Protein AF-A0A7C4E2M5-F1 (afdb_monomer_lite)

Structure (mmCIF, N/CA/C/O backbone):
data_AF-A0A7C4E2M5-F1
#
_entry.id   AF-A0A7C4E2M5-F1
#
loop_
_atom_site.group_PDB
_atom_site.id
_atom_site.type_symbol
_atom_site.label_atom_id
_atom_site.label_alt_id
_atom_site.label_comp_id
_atom_site.label_asym_id
_atom_site.label_entity_id
_atom_site.label_seq_id
_atom_site.pdbx_PDB_ins_code
_atom_site.Cartn_x
_atom_site.Cartn_y
_atom_site.Cartn_z
_atom_site.occupancy
_atom_site.B_iso_or_equiv
_atom_site.auth_seq_id
_atom_site.auth_comp_id
_atom_site.auth_asym_id
_atom_site.auth_atom_id
_atom_site.pdbx_PDB_model_num
ATOM 1 N N . MET A 1 1 ? -18.747 70.334 37.058 1.00 43.12 1 MET A N 1
ATOM 2 C CA . MET A 1 1 ? -19.524 69.579 36.051 1.00 43.12 1 MET A CA 1
ATOM 3 C C . MET A 1 1 ? -18.820 68.240 35.821 1.00 43.12 1 MET A C 1
ATOM 5 O O . MET A 1 1 ? -17.824 68.203 35.117 1.00 43.12 1 MET A O 1
ATOM 9 N N . LYS A 1 2 ? 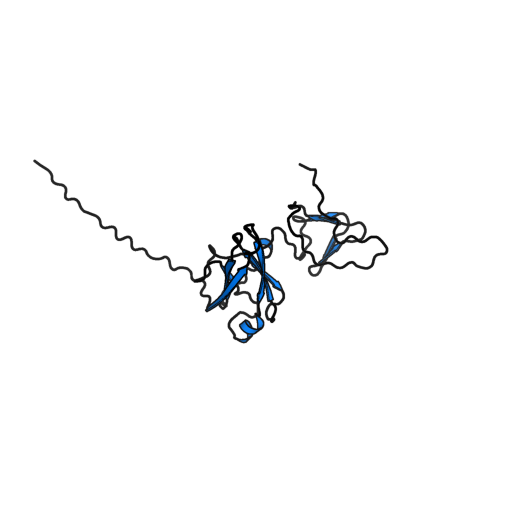-19.214 67.177 36.541 1.00 40.09 2 LYS A N 1
ATOM 10 C CA . LYS A 1 2 ? -18.598 65.837 36.447 1.00 40.09 2 LYS A CA 1
ATOM 11 C C . LYS A 1 2 ? -19.427 64.992 35.478 1.00 40.09 2 LYS A C 1
ATOM 13 O O . LYS A 1 2 ? -20.553 64.633 35.805 1.00 40.09 2 LYS A O 1
ATOM 18 N N . LEU A 1 3 ? -18.879 64.717 34.298 1.00 35.50 3 LEU A N 1
ATOM 19 C CA . LEU A 1 3 ? -19.489 63.860 33.283 1.00 35.50 3 LEU A CA 1
ATOM 20 C C . LEU A 1 3 ? -19.311 62.392 33.711 1.00 35.50 3 LEU A C 1
ATOM 22 O O . LEU A 1 3 ? -18.185 61.938 33.899 1.00 35.50 3 LEU A O 1
ATOM 26 N N . ARG A 1 4 ? -20.412 61.665 33.924 1.00 49.41 4 ARG A N 1
ATOM 27 C CA . ARG A 1 4 ? -20.406 60.213 34.160 1.00 49.41 4 ARG A CA 1
ATOM 28 C C . ARG A 1 4 ? -20.748 59.521 32.843 1.00 49.41 4 ARG A C 1
ATOM 30 O O . ARG A 1 4 ? -21.858 59.685 32.352 1.00 49.41 4 ARG A O 1
ATOM 37 N N . ILE A 1 5 ? -19.804 58.769 32.283 1.00 49.62 5 ILE A N 1
ATOM 38 C CA . ILE A 1 5 ? -20.039 57.891 31.130 1.00 49.62 5 ILE A CA 1
ATOM 39 C C . ILE A 1 5 ? -20.466 56.529 31.697 1.00 49.62 5 ILE A C 1
ATOM 41 O O . ILE A 1 5 ? -19.714 55.972 32.501 1.00 49.62 5 ILE A O 1
ATOM 45 N N . PRO A 1 6 ? -21.652 55.990 31.366 1.00 51.81 6 PRO A N 1
ATOM 46 C CA . PRO A 1 6 ? -22.036 54.669 31.836 1.00 51.81 6 PRO A CA 1
ATOM 47 C C . PRO A 1 6 ? -21.270 53.603 31.045 1.00 51.81 6 PRO A C 1
ATOM 49 O O . PRO A 1 6 ? -21.197 53.638 29.818 1.00 51.81 6 PRO A O 1
ATOM 52 N N . LEU A 1 7 ? -20.683 52.659 31.775 1.00 46.88 7 LEU A N 1
ATOM 53 C CA . LEU A 1 7 ? -19.974 51.503 31.243 1.00 46.88 7 LEU A CA 1
ATOM 54 C C . LEU A 1 7 ? -21.003 50.508 30.676 1.00 46.88 7 LEU A C 1
ATOM 56 O O . LEU A 1 7 ? -21.624 49.760 31.428 1.00 46.88 7 LEU A O 1
ATOM 60 N N . PHE A 1 8 ? -21.211 50.514 29.360 1.00 50.50 8 PHE A N 1
ATOM 61 C CA . PHE A 1 8 ? -21.970 49.464 28.675 1.00 50.50 8 PHE A CA 1
ATOM 62 C C . PHE A 1 8 ? -21.066 48.234 28.523 1.00 50.50 8 PHE A C 1
ATOM 64 O O . PHE A 1 8 ? -20.190 48.197 27.661 1.00 50.50 8 PHE A O 1
ATOM 71 N N . ILE A 1 9 ? -21.252 47.228 29.382 1.00 53.12 9 ILE A N 1
ATOM 72 C CA . ILE A 1 9 ? -20.656 45.903 29.183 1.00 53.12 9 ILE A CA 1
ATOM 73 C C . ILE A 1 9 ? -21.396 45.251 28.010 1.00 53.12 9 ILE A C 1
ATOM 75 O O . ILE A 1 9 ? -22.528 44.790 28.144 1.00 53.12 9 ILE A O 1
ATOM 79 N N . LEU A 1 10 ? -20.756 45.255 26.842 1.00 44.72 10 LEU A N 1
ATOM 80 C CA . LEU A 1 10 ? -21.195 44.512 25.669 1.00 44.72 10 LEU A CA 1
ATOM 81 C C . LEU A 1 10 ? -20.907 43.023 25.917 1.00 44.72 10 LEU A C 1
ATOM 83 O O . LEU A 1 10 ? -19.772 42.570 25.782 1.00 44.72 10 LEU A O 1
ATOM 87 N N . PHE A 1 11 ? -21.924 42.263 26.322 1.00 49.22 11 PHE A N 1
ATOM 88 C CA . PHE A 1 11 ? -21.838 40.806 26.410 1.00 49.22 11 PHE A CA 1
ATOM 89 C C . PHE A 1 11 ? -21.852 40.240 24.982 1.00 49.22 11 PHE A C 1
ATOM 91 O O . PHE A 1 11 ? -22.907 40.042 24.381 1.00 49.22 11 PHE A O 1
ATOM 98 N N . LEU A 1 12 ? -20.669 40.032 24.404 1.00 44.84 12 LEU A N 1
ATOM 99 C CA . LEU A 1 12 ? -20.514 39.297 23.154 1.00 44.84 12 LEU A CA 1
ATOM 100 C C . LEU A 1 12 ? -20.814 37.818 23.444 1.00 44.84 12 LEU A C 1
ATOM 102 O O . LEU A 1 12 ? -19.943 37.078 23.898 1.00 44.84 12 LEU A O 1
ATOM 106 N N . ILE A 1 13 ? -22.057 37.387 23.216 1.00 56.38 13 ILE A N 1
ATOM 107 C CA . ILE A 1 13 ? -22.384 35.961 23.104 1.00 56.38 13 ILE A CA 1
ATOM 108 C C . ILE A 1 13 ? -21.646 35.453 21.865 1.00 56.38 13 ILE A C 1
ATOM 110 O O . ILE A 1 13 ? -22.084 35.650 20.732 1.00 56.38 13 ILE A O 1
ATOM 114 N N . ILE A 1 14 ? -20.488 34.830 22.078 1.00 51.50 14 ILE A N 1
ATOM 115 C CA . ILE A 1 14 ? -19.850 33.996 21.065 1.00 51.50 14 ILE A CA 1
ATOM 116 C C . ILE A 1 14 ? -20.741 32.761 20.948 1.00 51.50 14 ILE A C 1
ATOM 118 O O . ILE A 1 14 ? -20.618 31.805 21.712 1.00 51.50 14 ILE A O 1
ATOM 122 N N . LEU A 1 15 ? -21.695 32.813 20.020 1.00 45.06 15 LEU A N 1
ATOM 123 C CA . LEU A 1 15 ? -22.390 31.627 19.554 1.00 45.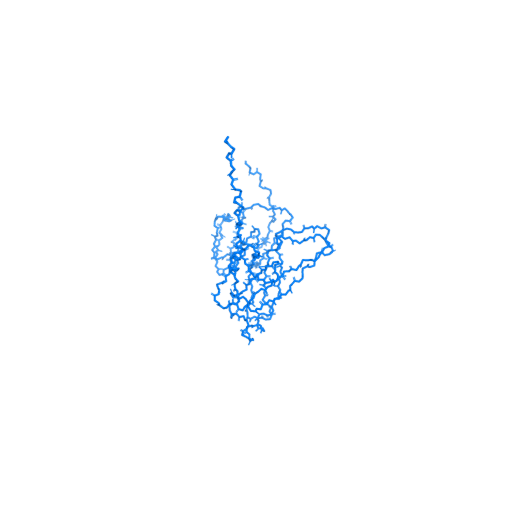06 15 LEU A CA 1
ATOM 124 C C . LEU A 1 15 ? -21.312 30.778 18.872 1.00 45.06 15 LEU A C 1
ATOM 126 O O . LEU A 1 15 ? -20.909 31.071 17.745 1.00 45.06 15 LEU A O 1
ATOM 130 N N . ILE A 1 16 ? -20.785 29.769 19.567 1.00 58.56 16 ILE A N 1
ATOM 131 C CA . ILE A 1 16 ? -20.006 28.720 18.915 1.00 58.56 16 ILE A CA 1
ATOM 132 C C . ILE A 1 16 ? -21.017 27.977 18.043 1.00 58.56 16 ILE A C 1
ATOM 134 O O . ILE A 1 16 ? -21.630 27.000 18.466 1.00 58.56 16 ILE A O 1
ATOM 138 N N . VAL A 1 17 ? -21.249 28.481 16.831 1.00 50.25 17 VAL A N 1
ATOM 139 C CA . VAL A 1 17 ? -21.806 27.666 15.763 1.00 50.25 17 VAL A CA 1
ATOM 140 C C . VAL A 1 17 ? -20.730 26.621 15.540 1.00 50.25 17 VAL A C 1
ATOM 142 O O . VAL A 1 17 ? -19.701 26.913 14.930 1.00 50.25 17 VAL A O 1
ATOM 145 N N . SER A 1 18 ? -20.903 25.430 16.118 1.00 56.19 18 SER A N 1
ATOM 146 C CA . SER A 1 18 ? -20.101 24.295 15.694 1.00 56.19 18 SER A CA 1
ATOM 147 C C . SER A 1 18 ? -20.334 24.211 14.195 1.00 56.19 18 SER A C 1
ATOM 149 O O . SER A 1 18 ? -21.463 23.940 13.772 1.00 56.19 18 SER A O 1
ATOM 151 N N . LEU A 1 19 ? -19.309 24.526 13.395 1.00 49.78 19 LEU A N 1
ATOM 152 C CA . LEU A 1 19 ? -19.347 24.227 11.971 1.00 49.78 19 LEU A CA 1
ATOM 153 C C . LEU A 1 19 ? -19.853 22.789 11.876 1.00 49.78 19 LEU A C 1
ATOM 155 O O . LEU A 1 19 ? -19.373 21.967 12.669 1.00 49.78 19 LEU A O 1
ATOM 159 N N . PRO A 1 20 ? -20.844 22.484 11.018 1.00 51.66 20 PRO A N 1
ATOM 160 C CA . PRO A 1 20 ? -21.246 21.103 10.843 1.00 51.66 20 PRO A CA 1
ATOM 161 C C . PRO A 1 20 ? -19.954 20.342 10.576 1.00 51.66 20 PRO A C 1
ATOM 163 O O . PRO A 1 20 ? -19.254 20.630 9.603 1.00 51.66 20 PRO A O 1
ATOM 166 N N . ARG A 1 21 ? -19.567 19.456 11.506 1.00 53.22 21 ARG A N 1
ATOM 167 C CA . ARG A 1 21 ? -18.503 18.505 11.216 1.00 53.22 21 ARG A CA 1
ATOM 168 C C . ARG A 1 21 ? -19.023 17.823 9.963 1.00 53.22 21 ARG A C 1
ATOM 170 O O . ARG A 1 21 ? -20.117 17.260 10.006 1.00 53.22 21 ARG A O 1
ATOM 177 N N . PHE A 1 22 ? -18.329 17.997 8.839 1.00 52.72 22 PHE A N 1
ATOM 178 C CA . PHE A 1 22 ? -18.629 17.250 7.628 1.00 52.72 22 PHE A CA 1
ATOM 179 C C . PHE A 1 22 ? -18.351 15.801 7.986 1.00 52.72 22 PHE A C 1
ATOM 181 O O . PHE A 1 22 ? -17.224 15.326 7.877 1.00 52.72 22 PHE A O 1
ATOM 188 N N . SER A 1 23 ? -19.371 15.156 8.539 1.00 60.22 23 SER A N 1
ATOM 189 C CA . SER A 1 23 ? -19.330 13.744 8.779 1.00 60.22 23 SER A CA 1
ATOM 190 C C . SER A 1 23 ? -19.431 13.115 7.419 1.00 60.22 23 SER A C 1
ATOM 192 O O . SER A 1 23 ? -20.401 13.339 6.691 1.00 60.22 23 SER A O 1
ATOM 194 N N . PHE A 1 24 ? -18.406 12.357 7.056 1.00 69.31 24 PHE A N 1
ATOM 195 C CA . PHE A 1 24 ? -18.444 11.609 5.815 1.00 69.31 24 PHE A CA 1
ATOM 196 C C . PHE A 1 24 ? -19.450 10.455 5.904 1.00 69.31 24 PHE A C 1
ATOM 198 O O . PHE A 1 24 ? -19.570 9.721 4.940 1.00 69.31 24 PHE A O 1
ATOM 205 N N . GLY A 1 25 ? -20.213 10.298 6.995 1.00 84.06 25 GLY A N 1
ATOM 206 C CA . GLY A 1 25 ? -21.419 9.468 7.014 1.00 84.06 25 GLY A CA 1
ATOM 207 C C . GLY A 1 25 ? -21.143 7.976 6.838 1.00 84.06 25 GLY A C 1
ATOM 208 O O . GLY A 1 25 ? -21.925 7.283 6.192 1.00 84.06 25 GLY A O 1
ATOM 209 N N . PHE A 1 26 ? -20.022 7.483 7.366 1.00 92.94 26 PHE A N 1
ATOM 210 C CA . PHE A 1 26 ? -19.741 6.049 7.411 1.00 92.94 26 PHE A CA 1
ATOM 211 C C . PHE A 1 26 ? -20.671 5.351 8.402 1.00 92.94 26 PHE A C 1
ATOM 213 O O . PHE A 1 26 ? -20.851 5.816 9.525 1.00 92.94 26 PHE A O 1
ATOM 220 N N . TYR A 1 27 ? -21.246 4.217 8.002 1.00 93.94 27 TYR A N 1
ATOM 221 C CA . TYR A 1 27 ? -22.156 3.450 8.861 1.00 93.94 27 TYR A CA 1
ATOM 222 C C . TYR A 1 27 ? -21.435 2.416 9.725 1.00 93.94 27 TYR A C 1
ATOM 224 O O . TYR A 1 27 ? -21.991 1.956 10.723 1.00 93.94 27 TYR A O 1
ATOM 232 N N . TYR A 1 28 ? -20.217 2.033 9.340 1.00 96.12 28 TYR A N 1
ATOM 233 C CA . TYR A 1 28 ? -19.476 0.956 9.982 1.00 96.12 28 TYR A CA 1
ATOM 234 C C . TYR A 1 28 ? -18.009 1.330 10.176 1.00 96.12 28 TYR A C 1
ATOM 236 O O . TYR A 1 28 ? -17.415 2.041 9.360 1.00 96.12 28 TYR A O 1
ATOM 244 N N . SER A 1 29 ? -17.415 0.797 11.244 1.00 96.19 29 SER A N 1
ATOM 245 C CA . SER A 1 29 ? -15.980 0.877 11.481 1.00 96.19 29 SER A CA 1
ATOM 246 C C . SER A 1 29 ? -15.426 -0.395 12.124 1.00 96.19 29 SER A C 1
ATOM 248 O O . SER A 1 29 ? -16.128 -1.108 12.844 1.00 96.19 29 SER A O 1
ATOM 250 N N . TYR A 1 30 ? -14.150 -0.675 11.860 1.00 95.75 30 TYR A N 1
ATOM 251 C CA . TYR A 1 30 ? -13.354 -1.698 12.537 1.00 95.75 30 TYR A CA 1
ATOM 252 C C . TYR A 1 30 ? -12.150 -1.072 13.229 1.00 95.75 30 TYR A C 1
ATOM 254 O O . TYR A 1 30 ? -11.417 -0.301 12.614 1.00 95.75 30 TYR A O 1
ATOM 262 N N . SER A 1 31 ? -11.921 -1.441 14.491 1.00 97.44 31 SER A N 1
ATOM 263 C CA . SER A 1 31 ? -10.702 -1.096 15.225 1.00 97.44 31 SER A CA 1
ATOM 264 C C . SER A 1 31 ? -9.587 -2.086 14.903 1.00 97.44 31 SER A C 1
ATOM 266 O O . SER A 1 31 ? -9.785 -3.299 14.997 1.00 97.44 31 SER A O 1
ATOM 268 N N . ILE A 1 32 ? -8.405 -1.574 14.593 1.00 98.12 32 ILE A N 1
ATOM 269 C CA . ILE A 1 32 ? -7.228 -2.360 14.234 1.00 98.12 32 ILE A CA 1
ATOM 270 C C . ILE A 1 32 ? -6.104 -1.960 15.184 1.00 98.12 32 ILE A C 1
ATOM 272 O O . ILE A 1 32 ? -5.694 -0.800 15.217 1.00 98.12 32 ILE A O 1
ATOM 276 N N . SER A 1 33 ? -5.623 -2.923 15.971 1.00 97.94 33 SER A N 1
ATOM 277 C CA . SER A 1 33 ? -4.518 -2.718 16.907 1.00 97.94 33 SER A CA 1
ATOM 278 C C . SER A 1 33 ? -3.193 -3.091 16.249 1.00 97.94 33 SER A C 1
ATOM 280 O O . SER A 1 33 ? -3.027 -4.199 15.741 1.00 97.94 33 SER A O 1
ATOM 282 N N . ILE A 1 34 ? -2.252 -2.156 16.269 1.00 98.06 34 ILE A N 1
ATOM 283 C CA . ILE A 1 34 ? -0.894 -2.309 15.762 1.00 98.06 34 ILE A CA 1
ATOM 284 C C . ILE A 1 34 ? 0.029 -2.447 16.962 1.00 98.06 34 ILE A C 1
ATOM 286 O O . ILE A 1 34 ? 0.119 -1.543 17.796 1.00 98.06 34 ILE A O 1
ATOM 290 N N . ASN A 1 35 ? 0.711 -3.584 17.051 1.00 97.81 35 ASN A N 1
ATOM 291 C CA . ASN A 1 35 ? 1.579 -3.905 18.170 1.00 97.81 35 ASN A CA 1
ATOM 292 C C . ASN A 1 35 ? 3.043 -3.567 17.846 1.00 97.81 35 ASN A C 1
ATOM 294 O O . ASN A 1 35 ? 3.645 -4.188 16.974 1.00 97.81 35 ASN A O 1
ATOM 298 N N . ASN A 1 36 ? 3.609 -2.615 18.589 1.00 97.69 36 ASN A N 1
ATOM 299 C CA . ASN A 1 36 ? 5.021 -2.233 18.562 1.00 97.69 36 ASN A CA 1
ATOM 300 C C . ASN A 1 36 ? 5.674 -2.424 19.949 1.00 97.69 36 ASN A C 1
ATOM 302 O O . ASN A 1 36 ? 6.676 -1.787 20.266 1.00 97.69 36 ASN A O 1
ATOM 306 N N . THR A 1 37 ? 5.115 -3.282 20.814 1.00 97.94 37 THR A N 1
ATOM 307 C CA . THR A 1 37 ? 5.543 -3.413 22.220 1.00 97.94 37 THR A CA 1
ATOM 308 C C . THR A 1 37 ? 6.921 -4.047 22.382 1.00 97.94 37 THR A C 1
ATOM 310 O O . THR A 1 37 ? 7.542 -3.884 23.426 1.00 97.94 37 THR A O 1
ATOM 313 N N . GLN A 1 38 ? 7.401 -4.780 21.374 1.00 97.38 38 GLN A N 1
ATOM 314 C CA . GLN A 1 38 ? 8.717 -5.436 21.378 1.00 97.38 38 GLN A CA 1
ATOM 315 C C . GLN A 1 38 ? 9.811 -4.622 20.668 1.00 97.38 38 GLN A C 1
ATOM 317 O O . GLN A 1 38 ? 10.958 -5.056 20.613 1.00 97.38 38 GLN A O 1
ATOM 322 N N . ASN A 1 39 ? 9.475 -3.455 20.121 1.00 95.44 39 ASN A N 1
ATOM 323 C CA . ASN A 1 39 ? 10.410 -2.595 19.410 1.00 95.44 39 ASN A CA 1
ATOM 324 C C . ASN A 1 39 ? 10.660 -1.329 20.230 1.00 95.44 39 ASN A C 1
ATOM 326 O O . ASN A 1 39 ? 9.734 -0.581 20.541 1.00 95.44 39 ASN A O 1
ATOM 330 N N . SER A 1 40 ? 11.923 -1.070 20.553 1.00 96.94 40 SER A N 1
ATOM 331 C CA . SER A 1 40 ? 12.339 0.111 21.312 1.00 96.94 40 SER A CA 1
ATOM 332 C C . SER A 1 40 ? 12.353 1.404 20.489 1.00 96.94 40 SER A C 1
ATOM 334 O O . SER A 1 40 ? 12.634 2.466 21.042 1.00 96.94 40 SER A O 1
ATOM 336 N N . ASN A 1 41 ? 12.041 1.343 19.191 1.00 96.31 41 ASN A N 1
ATOM 337 C CA . ASN A 1 41 ? 11.999 2.499 18.301 1.00 96.31 41 ASN A CA 1
ATOM 338 C C . ASN A 1 41 ? 10.561 2.921 17.992 1.00 96.31 41 ASN A C 1
ATOM 340 O O . ASN A 1 41 ? 9.687 2.091 17.725 1.00 96.31 41 ASN A O 1
ATOM 344 N N . SER A 1 42 ? 10.338 4.235 17.972 1.00 97.00 42 SER A N 1
ATOM 345 C CA . SER A 1 42 ? 9.121 4.812 17.408 1.00 97.00 42 SER A CA 1
ATOM 346 C C . SER A 1 42 ? 9.205 4.763 15.888 1.00 97.00 42 SER A C 1
ATOM 348 O O . SER A 1 42 ? 10.240 5.097 15.310 1.00 97.00 42 SER A O 1
ATOM 350 N N . LEU A 1 43 ? 8.114 4.360 15.249 1.00 95.94 43 LEU A N 1
ATOM 351 C CA . LEU A 1 43 ? 8.002 4.297 13.798 1.00 95.94 43 LEU A CA 1
ATOM 352 C C . LEU A 1 43 ? 7.161 5.479 13.321 1.00 95.94 43 LEU A C 1
ATOM 354 O O . LEU A 1 43 ? 6.074 5.721 13.844 1.00 95.94 43 LEU A O 1
ATOM 358 N N . SER A 1 44 ? 7.662 6.200 12.324 1.00 95.75 44 SER A N 1
ATOM 359 C CA . SER A 1 44 ? 6.985 7.353 11.728 1.00 95.75 44 SER A CA 1
ATOM 360 C C . SER A 1 44 ? 6.719 7.082 10.258 1.00 95.75 44 SER A C 1
ATOM 362 O O . SER A 1 44 ? 7.600 6.563 9.574 1.00 95.75 44 SER A O 1
ATOM 364 N N . ASN A 1 45 ? 5.538 7.469 9.774 1.00 95.62 45 ASN A N 1
ATOM 365 C CA . ASN A 1 45 ? 5.092 7.227 8.397 1.00 95.62 45 ASN A CA 1
ATOM 366 C C . ASN A 1 45 ? 5.322 5.770 7.955 1.00 95.62 45 ASN A C 1
ATOM 368 O O . ASN A 1 45 ? 5.961 5.502 6.936 1.00 95.62 45 ASN A O 1
ATOM 372 N N . TYR A 1 46 ? 4.877 4.831 8.788 1.00 96.06 46 TYR A N 1
ATOM 373 C CA . TYR A 1 46 ? 5.201 3.420 8.641 1.00 96.06 46 TYR A CA 1
ATOM 374 C C . TYR A 1 46 ? 4.084 2.674 7.894 1.00 96.06 46 TYR A C 1
ATOM 376 O O . TYR A 1 46 ? 2.944 2.669 8.376 1.00 96.06 46 TYR A O 1
ATOM 384 N N . PRO A 1 47 ? 4.374 2.022 6.750 1.00 97.44 47 PRO A N 1
ATOM 385 C CA . PRO A 1 47 ? 3.403 1.192 6.045 1.00 97.44 47 PRO A CA 1
ATOM 386 C C . PRO A 1 47 ? 3.068 -0.068 6.848 1.00 97.44 47 PRO A C 1
ATOM 388 O O . PRO A 1 47 ? 3.925 -0.910 7.108 1.00 97.44 47 PRO A O 1
ATOM 391 N N . VAL A 1 48 ? 1.801 -0.225 7.213 1.00 97.81 48 VAL A N 1
ATOM 392 C CA . VAL A 1 48 ? 1.282 -1.403 7.911 1.00 97.81 48 VAL A CA 1
ATOM 393 C C . VAL A 1 48 ? 0.411 -2.210 6.959 1.00 97.81 48 VAL A C 1
ATOM 395 O O . VAL A 1 48 ? -0.549 -1.684 6.395 1.00 97.81 48 VAL A O 1
ATOM 398 N N . ARG A 1 49 ? 0.725 -3.500 6.810 1.00 97.94 49 ARG A N 1
ATOM 399 C CA . ARG A 1 49 ? -0.081 -4.452 6.039 1.00 97.94 49 ARG A CA 1
ATOM 400 C C . ARG A 1 49 ? -1.237 -4.987 6.880 1.00 97.94 49 ARG A C 1
ATOM 402 O O . ARG A 1 49 ? -1.030 -5.530 7.963 1.00 97.94 49 ARG A O 1
ATOM 409 N N . ILE A 1 50 ? -2.442 -4.897 6.338 1.00 98.06 50 ILE A N 1
ATOM 410 C CA . ILE A 1 50 ? -3.700 -5.326 6.948 1.00 98.06 50 ILE A CA 1
ATOM 411 C C . ILE A 1 50 ? -4.386 -6.294 5.983 1.00 98.06 50 ILE A C 1
ATOM 413 O O . ILE A 1 50 ? -4.347 -6.104 4.766 1.00 98.06 50 ILE A O 1
ATOM 417 N N . VAL A 1 51 ? -5.010 -7.342 6.522 1.00 98.25 51 VAL A N 1
ATOM 418 C CA . VAL A 1 51 ? -5.821 -8.288 5.747 1.00 98.25 51 VAL A CA 1
ATOM 419 C C . VAL A 1 51 ? -7.250 -8.251 6.268 1.00 98.25 51 VAL A C 1
ATOM 421 O O . VAL A 1 51 ? -7.471 -8.417 7.466 1.00 98.25 51 VAL A O 1
ATOM 424 N N . VAL A 1 52 ? -8.205 -8.015 5.371 1.00 98.12 52 VAL A N 1
ATOM 425 C CA . VAL A 1 52 ? -9.627 -7.859 5.702 1.00 98.12 52 VAL A CA 1
ATOM 426 C C . VAL A 1 52 ? -10.465 -8.825 4.871 1.00 98.12 52 VAL A C 1
ATOM 428 O O . VAL A 1 52 ? -10.268 -8.942 3.662 1.00 98.12 52 VAL A O 1
ATOM 431 N N . ASP A 1 53 ? -11.437 -9.478 5.504 1.00 98.31 53 ASP A N 1
ATOM 432 C CA . ASP A 1 53 ? -12.495 -10.210 4.807 1.00 98.31 53 ASP A CA 1
ATOM 433 C C . ASP A 1 53 ? -13.558 -9.224 4.299 1.00 98.31 53 ASP A C 1
ATOM 435 O O . ASP A 1 53 ? -14.547 -8.927 4.976 1.00 98.31 53 ASP A O 1
ATOM 439 N N . THR A 1 54 ? -13.330 -8.666 3.109 1.00 98.50 54 THR A N 1
ATOM 440 C CA . THR A 1 54 ? -14.301 -7.758 2.479 1.00 98.50 54 THR A CA 1
ATOM 441 C C . THR A 1 54 ? -15.451 -8.514 1.827 1.00 98.50 54 THR A C 1
ATOM 443 O O . THR A 1 54 ? -16.534 -7.949 1.700 1.00 98.50 54 THR A O 1
ATOM 446 N N . TYR A 1 55 ? -15.274 -9.792 1.476 1.00 98.56 55 TYR A N 1
ATOM 447 C CA . TYR A 1 55 ? -16.352 -10.631 0.948 1.00 98.56 55 TYR A CA 1
ATOM 448 C C . TYR A 1 55 ? -17.532 -10.712 1.922 1.00 98.56 55 TYR A C 1
ATOM 450 O O . TYR A 1 55 ? -18.685 -10.490 1.538 1.00 98.56 55 TYR A O 1
ATOM 458 N N . THR A 1 56 ? -17.263 -10.956 3.205 1.00 98.38 56 THR A N 1
ATOM 459 C CA . THR A 1 56 ? -18.311 -10.988 4.234 1.00 98.38 56 THR A CA 1
ATOM 460 C C . THR A 1 56 ? -18.997 -9.626 4.388 1.00 98.38 56 THR A C 1
ATOM 462 O O . THR A 1 56 ? -20.216 -9.557 4.528 1.00 98.38 56 THR A O 1
ATOM 465 N N . LEU A 1 57 ? -18.251 -8.521 4.313 1.00 98.06 57 LEU A N 1
ATOM 466 C CA . LEU A 1 57 ? -18.819 -7.171 4.411 1.00 98.06 57 LEU A CA 1
ATOM 467 C C . LEU A 1 57 ? -19.707 -6.818 3.209 1.00 98.06 57 LEU A C 1
ATOM 469 O O . LEU A 1 57 ? -20.795 -6.264 3.381 1.00 98.06 57 LEU A O 1
ATOM 473 N N . ILE A 1 58 ? -19.261 -7.162 2.003 1.00 98.38 58 ILE A N 1
ATOM 474 C CA . ILE A 1 58 ? -19.973 -6.907 0.747 1.00 98.38 58 ILE A CA 1
ATOM 475 C C . ILE A 1 58 ? -21.227 -7.780 0.655 1.00 98.38 58 ILE A C 1
ATOM 477 O O . ILE A 1 58 ? -22.303 -7.270 0.353 1.00 98.38 58 ILE A O 1
ATOM 481 N N . SER A 1 59 ? -21.130 -9.073 0.980 1.00 98.38 59 SER A N 1
ATOM 482 C CA . SER A 1 59 ? -22.282 -9.992 0.971 1.00 98.38 59 SER A CA 1
ATOM 483 C C . SER A 1 59 ? -23.372 -9.604 1.977 1.00 98.38 59 SER A C 1
ATOM 485 O O . SER A 1 59 ? -24.547 -9.881 1.747 1.00 98.38 59 SER A O 1
ATOM 487 N N . GLN A 1 60 ? -23.009 -8.903 3.054 1.00 98.12 60 GLN A N 1
ATOM 488 C CA . GLN A 1 60 ? -23.947 -8.323 4.021 1.00 98.12 60 GLN A CA 1
ATOM 489 C C . GLN A 1 60 ? -24.512 -6.957 3.595 1.00 98.12 60 GLN A C 1
ATOM 491 O O . GLN A 1 60 ? -25.281 -6.361 4.349 1.00 98.12 60 GLN A O 1
ATOM 496 N N . GLY A 1 61 ? -24.118 -6.426 2.434 1.00 97.50 61 GLY A N 1
ATOM 497 C CA . GLY A 1 61 ? -24.529 -5.102 1.961 1.00 97.50 61 GLY A CA 1
ATOM 498 C C . GLY A 1 61 ? -23.926 -3.938 2.754 1.00 97.50 61 GLY A C 1
ATOM 499 O O . GLY A 1 61 ? -24.451 -2.829 2.696 1.00 97.50 61 GLY A O 1
ATOM 500 N N . LYS A 1 62 ? -22.847 -4.172 3.514 1.00 97.62 62 LYS A N 1
ATOM 501 C CA . LYS A 1 62 ? -22.215 -3.159 4.376 1.00 97.62 62 LYS A CA 1
ATOM 502 C C . LYS A 1 62 ? -21.104 -2.369 3.695 1.00 97.62 62 LYS A C 1
ATOM 504 O O . LYS A 1 62 ? -20.698 -1.344 4.222 1.00 97.62 62 LYS A O 1
ATOM 509 N N . MET A 1 63 ? -20.582 -2.867 2.581 1.00 98.00 63 MET A N 1
ATOM 510 C CA . MET A 1 63 ? -19.455 -2.295 1.846 1.00 98.00 63 MET A CA 1
ATOM 511 C C . MET A 1 63 ? -19.751 -2.351 0.350 1.00 98.00 63 MET A C 1
ATOM 513 O O . MET A 1 63 ? -20.465 -3.246 -0.113 1.00 98.00 63 MET A O 1
ATOM 517 N N . ARG A 1 64 ? -19.196 -1.414 -0.419 1.00 97.44 64 ARG A N 1
ATOM 518 C CA . ARG A 1 64 ? -19.304 -1.459 -1.881 1.00 97.44 64 ARG A CA 1
ATOM 519 C C . ARG A 1 64 ? -18.543 -2.636 -2.474 1.00 97.44 64 ARG A C 1
ATOM 521 O O . ARG A 1 64 ? -17.470 -3.000 -2.007 1.00 97.44 64 ARG A O 1
ATOM 528 N N . SER A 1 65 ? -19.056 -3.167 -3.582 1.00 96.81 65 SER A N 1
ATOM 529 C CA . SER A 1 65 ? -18.464 -4.304 -4.298 1.00 96.81 65 SER A CA 1
ATOM 530 C C . SER A 1 65 ? -17.044 -4.058 -4.819 1.00 96.81 65 SER A C 1
ATOM 532 O O . SER A 1 65 ? -16.341 -5.014 -5.126 1.00 96.81 65 SER A O 1
ATOM 534 N N . ASP A 1 66 ? -16.636 -2.794 -4.949 1.00 97.06 66 ASP A N 1
ATOM 535 C CA . ASP A 1 66 ? -15.305 -2.369 -5.388 1.00 97.06 66 ASP A CA 1
ATOM 536 C C . ASP A 1 66 ? -14.392 -1.924 -4.232 1.00 97.06 66 ASP A C 1
ATOM 538 O O . ASP A 1 66 ? -13.290 -1.434 -4.480 1.00 97.06 66 ASP A O 1
ATOM 542 N N . CYS A 1 67 ? -14.840 -2.064 -2.977 1.00 98.25 67 CYS A N 1
ATOM 543 C CA . CYS A 1 67 ? -14.137 -1.603 -1.776 1.00 98.25 67 CYS A CA 1
ATOM 544 C C . CYS A 1 67 ? -13.808 -0.091 -1.788 1.00 98.25 67 CYS A C 1
ATOM 546 O O . CYS A 1 67 ? -12.976 0.380 -1.008 1.00 98.25 67 CYS A O 1
ATOM 548 N N . GLY A 1 68 ? -14.436 0.690 -2.678 1.00 97.81 68 GLY A N 1
ATOM 549 C CA . GLY A 1 68 ? -14.109 2.101 -2.902 1.00 97.81 68 GLY A CA 1
ATOM 550 C C . GLY A 1 68 ? -14.555 3.038 -1.777 1.00 97.81 68 GLY A C 1
ATOM 551 O O . GLY A 1 68 ? -14.156 4.204 -1.737 1.00 97.81 68 GLY A O 1
ATOM 552 N N . ASP A 1 69 ? -15.351 2.531 -0.842 1.00 97.12 69 ASP A N 1
ATOM 553 C CA . ASP A 1 69 ? -15.824 3.230 0.347 1.00 97.12 69 ASP A CA 1
ATOM 554 C C . ASP A 1 69 ? -14.935 3.033 1.581 1.00 97.12 69 ASP A C 1
ATOM 556 O O . ASP A 1 69 ? -15.318 3.445 2.670 1.00 97.12 69 ASP A O 1
ATOM 560 N N . ILE A 1 70 ? -13.741 2.451 1.453 1.00 98.00 70 ILE A N 1
ATOM 561 C CA . ILE A 1 70 ? -12.816 2.307 2.586 1.00 98.00 70 ILE A CA 1
ATOM 562 C C . ILE A 1 70 ? -12.145 3.645 2.928 1.00 98.00 70 ILE A C 1
ATOM 564 O O . ILE A 1 70 ? -11.700 4.391 2.044 1.00 98.00 70 ILE A O 1
ATOM 568 N N . ARG A 1 71 ? -12.017 3.939 4.225 1.00 97.81 71 ARG A N 1
ATOM 569 C CA . ARG A 1 71 ? -11.169 5.005 4.781 1.00 97.81 71 ARG A CA 1
ATOM 570 C C . ARG A 1 71 ? -10.457 4.546 6.047 1.00 97.81 71 ARG A C 1
ATOM 572 O O . ARG A 1 71 ? -10.970 3.695 6.760 1.00 97.81 71 ARG A O 1
ATOM 579 N N . PHE A 1 72 ? -9.315 5.156 6.357 1.00 98.12 72 PHE A N 1
ATOM 580 C CA . PHE A 1 72 ? -8.580 4.902 7.598 1.00 98.12 72 PHE A CA 1
ATOM 581 C C . PHE A 1 72 ? -8.352 6.188 8.391 1.00 98.12 72 PHE A C 1
ATOM 583 O O . PHE A 1 72 ? -8.126 7.241 7.795 1.00 98.12 72 PHE A O 1
ATOM 590 N N . SER A 1 73 ? -8.391 6.106 9.722 1.00 96.75 73 SER A N 1
ATOM 591 C CA . SER A 1 73 ? -8.058 7.208 10.634 1.00 96.75 73 SER A CA 1
ATOM 592 C C . SER A 1 73 ? -7.463 6.699 11.948 1.00 96.75 73 SER A C 1
ATOM 594 O O . SER A 1 73 ? -7.648 5.542 12.314 1.00 96.75 73 SER A O 1
ATOM 596 N N . THR A 1 74 ? -6.788 7.571 12.691 1.00 94.50 74 THR A N 1
ATOM 597 C CA . THR A 1 74 ? -6.451 7.356 14.110 1.00 94.50 74 THR A CA 1
ATOM 598 C C . THR A 1 74 ? -7.584 7.765 15.059 1.00 94.50 74 THR A C 1
ATOM 600 O O . THR A 1 74 ? -7.502 7.494 16.256 1.00 94.50 74 THR A O 1
ATOM 603 N N . TYR A 1 75 ? -8.641 8.407 14.552 1.00 92.75 75 TYR A N 1
ATOM 604 C CA . TYR A 1 75 ? -9.795 8.855 15.331 1.00 92.75 75 TYR A CA 1
ATOM 605 C C . TYR A 1 75 ? -10.966 7.874 15.192 1.00 92.75 75 TYR A C 1
ATOM 607 O O . TYR A 1 75 ? -11.254 7.403 14.095 1.00 92.75 75 TYR A O 1
ATOM 615 N N . SER A 1 76 ? -11.629 7.553 16.305 1.00 91.50 76 SER A N 1
ATOM 616 C CA . SER A 1 76 ? -12.673 6.517 16.367 1.00 91.50 76 SER A CA 1
ATOM 617 C C . SER A 1 76 ? -14.057 6.992 15.938 1.00 91.50 76 SER A C 1
ATOM 619 O O . SER A 1 76 ? -14.872 6.179 15.512 1.00 91.50 76 SER A O 1
ATOM 621 N N . GLU A 1 77 ? -14.340 8.284 16.106 1.00 87.94 77 GLU A N 1
ATOM 622 C CA . GLU A 1 77 ? -15.690 8.832 15.948 1.00 87.94 77 GLU A CA 1
ATOM 623 C C . GLU A 1 77 ? -16.092 8.958 14.481 1.00 87.94 77 GLU A C 1
ATOM 625 O O . GLU A 1 77 ? -17.208 8.607 14.111 1.00 87.94 77 GLU A O 1
ATOM 630 N N . ASP A 1 78 ? -15.190 9.481 13.652 1.00 83.69 78 ASP A N 1
ATOM 631 C CA . ASP A 1 78 ? -15.467 9.758 12.250 1.00 83.69 78 ASP A CA 1
ATOM 632 C C . ASP A 1 78 ? -14.169 9.902 11.459 1.00 83.69 78 ASP A C 1
ATOM 634 O O . ASP A 1 78 ? -13.113 10.229 12.009 1.00 83.69 78 ASP A O 1
ATOM 638 N N . TRP A 1 79 ? -14.274 9.732 10.147 1.00 92.25 79 TRP A N 1
ATOM 639 C CA . TRP A 1 79 ? -13.201 10.043 9.224 1.00 92.25 79 TRP A CA 1
ATOM 640 C C . TRP A 1 79 ? -13.332 11.475 8.713 1.00 92.25 79 TRP A C 1
ATOM 642 O O . TRP A 1 79 ? -14.403 11.923 8.314 1.00 92.25 79 TRP A O 1
ATOM 652 N N . ASN A 1 80 ? -12.213 12.186 8.641 1.00 87.19 80 ASN A N 1
ATOM 653 C CA . ASN A 1 80 ? -12.108 13.437 7.901 1.00 87.19 80 ASN A CA 1
ATOM 654 C C . ASN A 1 80 ? -10.710 13.566 7.291 1.00 87.19 80 ASN A C 1
ATOM 656 O O . ASN A 1 80 ? -9.779 12.870 7.690 1.00 87.19 80 ASN A O 1
ATOM 660 N N . VAL A 1 81 ? -10.546 14.502 6.357 1.00 86.50 81 VAL A N 1
ATOM 661 C CA . VAL A 1 81 ? -9.279 14.705 5.633 1.00 86.50 81 VAL A CA 1
ATOM 662 C C . VAL A 1 81 ? -8.106 15.031 6.569 1.00 86.50 81 VAL A C 1
ATOM 664 O O . VAL A 1 81 ? -6.987 14.617 6.294 1.00 86.50 81 VAL A O 1
ATOM 667 N N . ALA A 1 82 ? -8.342 15.716 7.693 1.00 87.00 82 ALA A N 1
ATOM 668 C CA . ALA A 1 82 ? -7.278 16.095 8.629 1.00 87.00 82 ALA A CA 1
ATOM 669 C C . ALA A 1 82 ? -6.745 14.914 9.459 1.00 87.00 82 ALA A C 1
ATOM 671 O O . ALA A 1 82 ? -5.610 14.947 9.924 1.00 87.00 82 ALA A O 1
ATOM 672 N N . THR A 1 83 ? -7.561 13.878 9.651 1.00 87.25 83 THR A N 1
ATOM 673 C CA . THR A 1 83 ? -7.230 12.681 10.447 1.00 87.25 83 THR A CA 1
ATOM 674 C C . THR A 1 83 ? -7.117 11.422 9.589 1.00 87.25 83 THR A C 1
ATOM 676 O O . THR A 1 83 ? -6.927 10.325 10.119 1.00 87.25 83 THR A O 1
ATOM 679 N N . GLY A 1 84 ? -7.274 11.557 8.273 1.00 94.81 84 GLY A N 1
ATOM 680 C CA . GLY A 1 84 ? -7.242 10.455 7.331 1.00 94.81 84 GLY A CA 1
ATOM 681 C C . GLY A 1 84 ? -5.830 9.919 7.134 1.00 94.81 84 GLY A C 1
ATOM 682 O O . GLY A 1 84 ? -4.882 10.684 6.981 1.00 94.81 84 GLY A O 1
ATOM 683 N N . LEU A 1 85 ? -5.701 8.596 7.110 1.00 98.00 85 LEU A N 1
ATOM 684 C CA . LEU A 1 85 ? -4.448 7.918 6.801 1.00 98.00 85 LEU A CA 1
ATOM 685 C C . LEU A 1 85 ? -4.422 7.521 5.317 1.00 98.00 85 LEU A C 1
ATOM 687 O O . LEU A 1 85 ? -5.411 6.954 4.832 1.00 98.00 85 LEU A O 1
ATOM 691 N N . PRO A 1 86 ? -3.318 7.784 4.590 1.00 98.38 86 PRO A N 1
ATOM 692 C CA . PRO A 1 86 ? -3.124 7.243 3.253 1.00 98.38 86 PRO A CA 1
ATOM 693 C C . PRO A 1 86 ? -3.155 5.717 3.279 1.00 98.38 86 PRO A C 1
ATOM 695 O O . PRO A 1 86 ? -2.618 5.085 4.194 1.00 98.38 86 PRO A O 1
ATOM 698 N N . TYR A 1 87 ? -3.768 5.124 2.262 1.00 98.75 87 TYR A N 1
ATOM 699 C CA . TYR A 1 87 ? -3.852 3.679 2.134 1.00 98.75 87 TYR A CA 1
ATOM 700 C C . TYR A 1 87 ? -3.814 3.252 0.674 1.00 98.75 87 TYR A C 1
ATOM 702 O O . TYR A 1 87 ? -4.080 4.044 -0.231 1.00 98.75 87 TYR A O 1
ATOM 710 N N . TRP A 1 88 ? -3.541 1.972 0.462 1.00 98.69 88 TRP A N 1
ATOM 711 C CA . TRP A 1 88 ? -3.593 1.329 -0.835 1.00 98.69 88 TRP A CA 1
ATOM 712 C C . TRP A 1 88 ? -4.173 -0.073 -0.706 1.00 98.69 88 TRP A C 1
ATOM 714 O O . TRP A 1 88 ? -3.694 -0.885 0.084 1.00 98.69 88 TRP A O 1
ATOM 724 N N . ILE A 1 89 ? -5.212 -0.356 -1.484 1.00 98.38 89 ILE A N 1
ATOM 725 C CA . ILE A 1 89 ? -5.738 -1.706 -1.667 1.00 98.38 89 ILE A CA 1
ATOM 726 C C . ILE A 1 89 ? -4.836 -2.389 -2.695 1.00 98.38 89 ILE A C 1
ATOM 728 O O . ILE A 1 89 ? -4.941 -2.117 -3.889 1.00 98.38 89 ILE A O 1
ATOM 732 N N . GLU A 1 90 ? -3.945 -3.258 -2.224 1.00 96.94 90 GLU A N 1
ATOM 733 C CA . GLU A 1 90 ? -3.014 -3.996 -3.079 1.00 96.94 90 GLU A CA 1
ATOM 734 C C . GLU A 1 90 ? -3.761 -4.993 -3.963 1.00 96.94 90 GLU A C 1
ATOM 736 O O . GLU A 1 90 ? -3.521 -5.078 -5.165 1.00 96.94 90 GLU A O 1
ATOM 741 N N . SER A 1 91 ? -4.640 -5.797 -3.358 1.00 96.56 91 SER A N 1
ATOM 742 C CA . SER A 1 91 ? -5.325 -6.882 -4.061 1.00 96.56 91 SER A CA 1
ATOM 743 C C . SER A 1 91 ? -6.483 -7.468 -3.254 1.00 96.56 91 SER A C 1
ATOM 745 O O . SER A 1 91 ? -6.644 -7.208 -2.061 1.00 96.56 91 SER A O 1
ATOM 747 N N . GLY A 1 92 ? -7.291 -8.299 -3.918 1.00 97.38 92 GLY A N 1
ATOM 748 C CA . GLY A 1 92 ? -8.237 -9.189 -3.246 1.00 97.38 92 GLY A CA 1
ATOM 749 C C . GLY A 1 92 ? -9.508 -8.521 -2.724 1.00 97.38 92 GLY A C 1
ATOM 750 O O . GLY A 1 92 ? -10.103 -9.048 -1.787 1.00 97.38 92 GLY A O 1
ATOM 751 N N . CYS A 1 93 ? -9.941 -7.381 -3.274 1.00 98.06 93 CYS A N 1
ATOM 752 C CA . CYS A 1 93 ? -11.277 -6.851 -2.971 1.00 98.06 93 CYS A CA 1
ATOM 753 C C . CYS A 1 93 ? -12.363 -7.890 -3.310 1.00 98.06 93 CYS A C 1
ATOM 755 O O . CYS A 1 93 ? -12.223 -8.633 -4.283 1.00 98.06 93 CYS A O 1
ATOM 757 N N . ASN A 1 94 ? -13.427 -7.943 -2.503 1.00 98.12 94 ASN A N 1
ATOM 758 C CA . ASN A 1 94 ? -14.489 -8.948 -2.582 1.00 98.12 94 ASN A CA 1
ATOM 759 C C . ASN A 1 94 ? -13.979 -10.389 -2.395 1.00 98.12 94 ASN A C 1
ATOM 761 O O . ASN A 1 94 ? -14.455 -11.334 -3.024 1.00 98.12 94 ASN A O 1
ATOM 765 N N . THR A 1 95 ? -12.995 -10.558 -1.511 1.00 98.38 95 THR A N 1
ATOM 766 C CA . THR A 1 95 ? -12.494 -11.867 -1.073 1.00 98.38 95 THR A CA 1
ATOM 767 C C . THR A 1 95 ? -12.359 -11.897 0.449 1.00 98.38 95 THR A C 1
ATOM 769 O O . THR A 1 95 ? -12.423 -10.857 1.108 1.00 98.38 95 THR A O 1
ATOM 772 N N . ALA A 1 96 ? -12.119 -13.083 1.010 1.00 98.00 96 ALA A N 1
ATOM 773 C CA . ALA A 1 96 ? -11.803 -13.239 2.429 1.00 98.00 96 ALA A CA 1
ATOM 774 C C . ALA A 1 96 ? -10.414 -12.687 2.816 1.00 98.00 96 ALA A C 1
ATOM 776 O O . ALA A 1 96 ? -10.026 -12.722 3.981 1.00 98.00 96 ALA A O 1
ATOM 777 N N . SER A 1 97 ? -9.615 -12.233 1.847 1.00 98.12 97 SER A N 1
ATOM 778 C CA . SER A 1 97 ? -8.240 -11.781 2.064 1.00 98.12 97 SER A CA 1
ATOM 779 C C . SER A 1 97 ? -7.903 -10.593 1.169 1.00 98.12 97 SER A C 1
ATOM 781 O O . SER A 1 97 ? -7.051 -10.672 0.286 1.00 98.12 97 SER A O 1
ATOM 783 N N . THR A 1 98 ? -8.568 -9.466 1.413 1.00 98.56 98 THR A N 1
ATOM 784 C CA . THR A 1 98 ? -8.185 -8.179 0.827 1.00 98.56 98 THR A CA 1
ATOM 785 C C . THR A 1 98 ? -6.938 -7.655 1.519 1.00 98.56 98 THR A C 1
ATOM 787 O O . THR A 1 98 ? -6.952 -7.440 2.731 1.00 98.56 98 THR A O 1
ATOM 790 N N . VAL A 1 99 ? -5.866 -7.447 0.756 1.00 98.50 99 VAL A N 1
ATOM 791 C CA . VAL A 1 99 ? -4.601 -6.906 1.262 1.00 98.50 99 VAL A CA 1
ATOM 792 C C . VAL A 1 99 ? -4.623 -5.392 1.124 1.00 98.50 99 VAL A C 1
ATOM 794 O O . VAL A 1 99 ? -4.785 -4.864 0.024 1.00 98.50 99 VAL A O 1
ATOM 797 N N . ILE A 1 100 ? -4.455 -4.700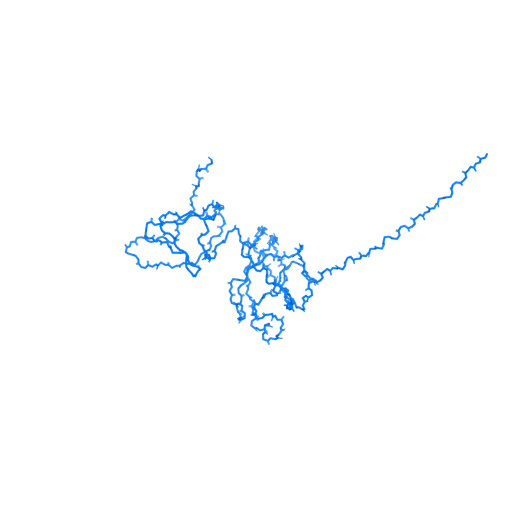 2.246 1.00 98.75 100 ILE A N 1
ATOM 798 C CA . ILE A 1 100 ? -4.472 -3.242 2.316 1.00 98.75 100 ILE A CA 1
ATOM 799 C C . ILE A 1 100 ? -3.229 -2.775 3.062 1.00 98.75 100 ILE A C 1
ATOM 801 O O . ILE A 1 100 ? -2.933 -3.263 4.150 1.00 98.75 100 ILE A O 1
ATOM 805 N N . TRP A 1 101 ? -2.520 -1.811 2.497 1.00 98.69 101 TRP A N 1
ATOM 806 C CA . TRP A 1 101 ? -1.425 -1.124 3.164 1.00 98.69 101 TRP A CA 1
ATOM 807 C C . TRP A 1 101 ? -1.890 0.241 3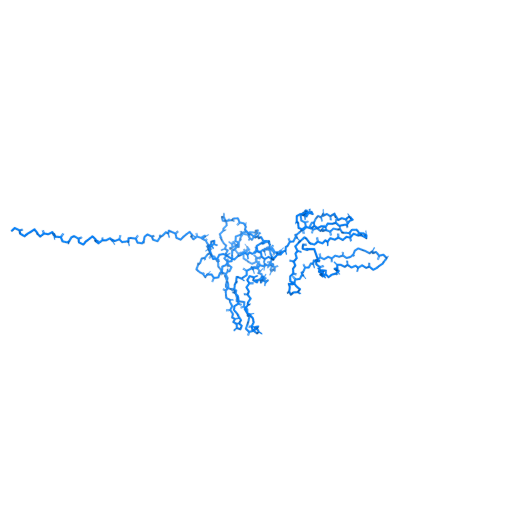.649 1.00 98.69 101 TRP A C 1
ATOM 809 O O . TRP A 1 101 ? -2.553 0.960 2.904 1.00 98.69 101 TRP A O 1
ATOM 819 N N . VAL A 1 102 ? -1.545 0.605 4.881 1.00 98.69 102 VAL A N 1
ATOM 820 C CA . VAL A 1 102 ? -1.916 1.888 5.490 1.00 98.69 102 VAL A CA 1
ATOM 821 C C . VAL A 1 102 ? -0.667 2.560 6.026 1.00 98.69 102 VAL A C 1
ATOM 823 O O . VAL A 1 102 ? 0.082 1.951 6.784 1.00 98.69 102 VAL A O 1
ATOM 826 N N . ASN A 1 103 ? -0.444 3.816 5.656 1.00 98.38 103 ASN A N 1
ATOM 827 C CA . ASN A 1 103 ? 0.659 4.601 6.192 1.00 98.38 103 ASN A CA 1
ATOM 828 C C . ASN A 1 103 ? 0.245 5.235 7.520 1.00 98.38 103 ASN A C 1
ATOM 830 O O . ASN A 1 103 ? -0.581 6.150 7.563 1.00 98.38 103 ASN A O 1
ATOM 834 N N . VAL A 1 104 ? 0.801 4.714 8.611 1.00 97.88 104 VAL A N 1
ATOM 835 C CA . VAL A 1 104 ? 0.498 5.166 9.969 1.00 97.88 104 VAL A CA 1
ATOM 836 C C . VAL A 1 104 ? 1.538 6.196 10.385 1.00 97.88 104 VAL A C 1
ATOM 838 O O . VAL A 1 104 ? 2.728 5.900 10.489 1.00 97.88 104 VAL A O 1
ATOM 841 N N . SER A 1 105 ? 1.079 7.422 10.635 1.00 95.00 105 SER A N 1
ATOM 842 C CA . SER A 1 105 ? 1.949 8.579 10.869 1.00 95.00 105 SER A CA 1
ATOM 843 C C . SER A 1 105 ? 2.860 8.428 12.088 1.00 95.00 105 SER A C 1
ATOM 845 O O . SER A 1 105 ? 3.997 8.893 12.046 1.00 95.00 105 SER A O 1
ATOM 847 N N . SER A 1 106 ? 2.390 7.768 13.152 1.00 96.12 106 SER A N 1
ATOM 848 C CA . SER A 1 106 ? 3.171 7.520 14.364 1.00 96.12 106 SER A CA 1
ATOM 849 C C . SER A 1 106 ? 2.739 6.238 15.077 1.00 96.12 106 SER A C 1
ATOM 851 O O . SER A 1 106 ? 1.566 6.050 15.415 1.00 96.12 106 SER A O 1
ATOM 853 N N . ILE A 1 107 ? 3.709 5.364 15.334 1.00 97.56 107 ILE A N 1
ATOM 854 C CA . ILE A 1 107 ? 3.581 4.167 16.162 1.00 97.56 107 ILE A CA 1
ATOM 855 C C . ILE A 1 107 ? 4.667 4.252 17.243 1.00 97.56 107 ILE A C 1
ATOM 857 O O . ILE A 1 107 ? 5.839 4.010 16.944 1.00 97.56 107 ILE A O 1
ATOM 861 N N . PRO A 1 108 ? 4.331 4.633 18.489 1.00 98.06 108 PRO A N 1
ATOM 862 C CA . PRO A 1 108 ? 5.343 4.845 19.517 1.00 98.06 108 PRO A CA 1
ATOM 863 C C . PRO A 1 108 ? 6.086 3.554 19.889 1.00 98.06 108 PRO A C 1
ATOM 865 O O . PRO A 1 108 ? 5.514 2.457 19.858 1.00 98.06 108 PRO A O 1
ATOM 868 N N . ALA A 1 109 ? 7.357 3.692 20.269 1.00 97.94 109 ALA A N 1
ATOM 869 C CA . ALA A 1 109 ? 8.164 2.606 20.823 1.00 97.94 109 ALA A CA 1
ATOM 870 C C . ALA A 1 109 ? 7.455 1.906 21.987 1.00 97.94 109 ALA A C 1
ATOM 872 O O . ALA A 1 109 ? 6.788 2.558 22.795 1.00 97.94 109 ALA A O 1
ATOM 873 N N . SER A 1 110 ? 7.642 0.593 22.102 1.00 97.81 110 SER A N 1
ATOM 874 C CA . SER A 1 110 ? 7.180 -0.200 23.244 1.00 97.81 110 SER A CA 1
ATOM 875 C C . SER A 1 110 ? 5.684 -0.021 23.559 1.00 97.81 110 SER A C 1
ATOM 877 O O . SER A 1 110 ? 5.277 -0.071 24.719 1.00 97.81 110 SER A O 1
ATOM 879 N N . SER A 1 111 ? 4.852 0.201 22.534 1.00 97.81 111 SER A N 1
ATOM 880 C CA . SER A 1 111 ? 3.431 0.533 22.696 1.00 97.81 111 SER A CA 1
ATOM 881 C C . SER A 1 111 ? 2.532 -0.137 21.655 1.00 97.81 111 SER A C 1
ATOM 883 O O . SER A 1 111 ? 2.999 -0.819 20.742 1.00 97.81 111 SER A O 1
ATOM 885 N N . THR A 1 112 ? 1.223 0.065 21.796 1.00 97.50 112 THR A N 1
ATOM 886 C CA . THR A 1 112 ? 0.230 -0.289 20.780 1.00 97.50 112 THR A CA 1
ATOM 887 C C . THR A 1 112 ? -0.443 0.970 20.244 1.00 97.50 112 THR A C 1
ATOM 889 O O . THR A 1 112 ? -0.902 1.795 21.035 1.00 97.50 112 THR A O 1
ATOM 892 N N . THR A 1 113 ? -0.595 1.074 18.925 1.00 97.69 113 THR A N 1
ATOM 893 C CA . THR A 1 113 ? -1.395 2.122 18.270 1.00 97.69 113 THR A CA 1
ATOM 894 C C . THR A 1 113 ? -2.693 1.517 17.757 1.00 97.69 113 THR A C 1
ATOM 896 O O . THR A 1 113 ? -2.682 0.424 17.199 1.00 97.69 113 THR A O 1
ATOM 899 N N . THR A 1 114 ? -3.816 2.218 17.914 1.00 97.94 114 THR A N 1
ATOM 900 C CA . THR A 1 114 ? -5.089 1.809 17.302 1.00 97.94 114 THR A CA 1
ATOM 901 C C . THR A 1 114 ? -5.412 2.724 16.132 1.00 97.94 114 THR A C 1
ATOM 903 O O . THR A 1 114 ? -5.332 3.945 16.258 1.00 97.94 114 THR A O 1
ATOM 906 N N . ILE A 1 115 ? -5.795 2.125 15.011 1.00 98.06 115 ILE A N 1
ATOM 907 C CA . ILE A 1 115 ? -6.392 2.820 13.871 1.00 98.06 115 ILE A CA 1
ATOM 908 C C . ILE A 1 115 ? -7.785 2.252 13.609 1.00 98.06 115 ILE A C 1
ATOM 910 O O . ILE A 1 115 ? -8.135 1.171 14.086 1.00 98.06 115 ILE A O 1
ATOM 914 N N . TYR A 1 116 ? -8.571 2.974 12.828 1.00 98.06 116 TYR A N 1
ATOM 915 C CA . TYR A 1 116 ? -9.944 2.632 12.500 1.00 98.06 116 TYR A CA 1
ATOM 916 C C . TYR A 1 116 ? -10.105 2.580 10.992 1.00 98.06 116 TYR A C 1
ATOM 918 O O . TYR A 1 116 ? -9.698 3.510 10.296 1.00 98.06 116 TYR A O 1
ATOM 926 N N . MET A 1 117 ? -10.703 1.501 10.500 1.00 98.12 117 MET A N 1
ATOM 927 C CA . MET A 1 117 ? -11.150 1.373 9.119 1.00 98.12 117 MET A CA 1
ATOM 928 C C . MET A 1 117 ? -12.640 1.695 9.058 1.00 98.12 117 MET A C 1
ATOM 930 O O . MET A 1 117 ? -13.432 0.967 9.647 1.00 98.12 117 MET A O 1
ATOM 934 N N . PHE A 1 118 ? -13.022 2.745 8.343 1.00 97.81 118 PHE A N 1
ATOM 935 C CA . PHE A 1 118 ? -14.405 3.145 8.098 1.00 97.81 118 PHE A CA 1
ATOM 936 C C . PHE A 1 118 ? -14.877 2.668 6.722 1.00 97.81 118 PHE A C 1
ATOM 938 O O . PHE A 1 118 ? -14.085 2.634 5.777 1.00 97.81 118 PHE A O 1
ATOM 945 N N . PHE A 1 119 ? -16.155 2.297 6.617 1.00 97.50 119 PHE A N 1
ATOM 946 C CA . PHE A 1 119 ? -16.795 1.838 5.377 1.00 97.50 119 PHE A CA 1
ATOM 947 C C . PHE A 1 119 ? -18.331 1.958 5.448 1.00 97.50 119 PHE A C 1
ATOM 949 O O . PHE A 1 119 ? -18.900 2.354 6.472 1.00 97.50 119 PHE A O 1
ATOM 956 N N . GLY A 1 120 ? -19.015 1.671 4.339 1.00 96.50 120 GLY A N 1
ATOM 957 C CA . GLY A 1 120 ? -20.473 1.721 4.222 1.00 96.50 120 GLY A CA 1
ATOM 958 C C . GLY A 1 120 ? -21.034 3.013 3.645 1.00 96.50 120 GLY A C 1
ATOM 959 O O . GLY A 1 120 ? -22.234 3.083 3.398 1.00 96.50 120 GLY A O 1
ATOM 960 N N . ASN A 1 121 ? -20.207 4.021 3.358 1.00 95.25 121 ASN A N 1
ATOM 961 C CA . ASN A 1 121 ? -20.681 5.163 2.584 1.00 95.25 121 ASN A CA 1
ATOM 962 C C . ASN A 1 121 ? -20.532 4.889 1.082 1.00 95.25 121 ASN A C 1
ATOM 964 O O . ASN A 1 121 ? -19.478 5.119 0.493 1.00 95.25 121 ASN A O 1
ATOM 968 N N . SER A 1 122 ? -21.618 4.475 0.432 1.00 94.38 122 SER A N 1
ATOM 969 C CA . SER A 1 122 ? -21.5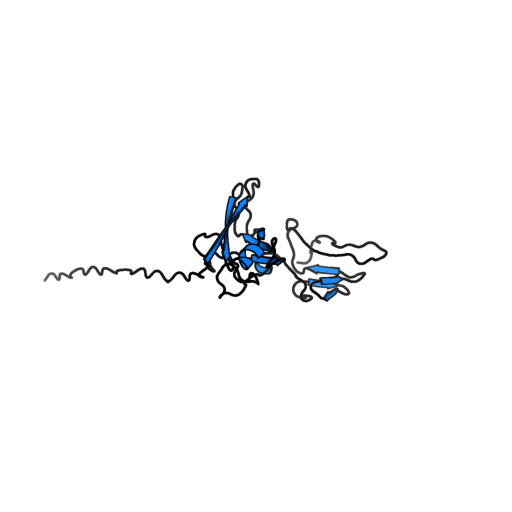96 4.156 -0.995 1.00 94.38 122 SER A CA 1
ATOM 970 C C . SER A 1 122 ? -21.397 5.363 -1.926 1.00 94.38 122 SER A C 1
ATOM 972 O O . SER A 1 122 ? -21.045 5.173 -3.091 1.00 94.38 122 SER A O 1
ATOM 974 N N . SER A 1 123 ? -21.570 6.59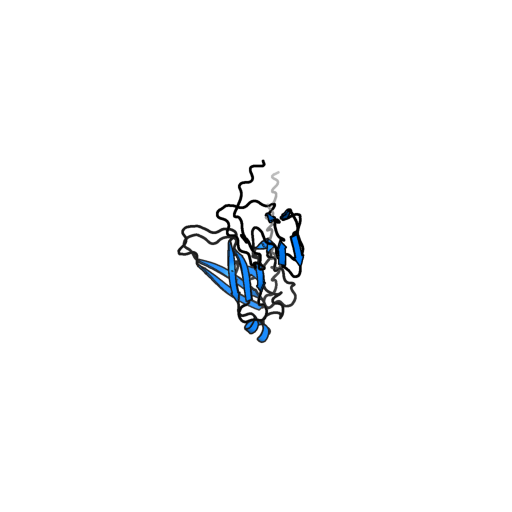4 -1.433 1.00 93.00 123 SER A N 1
ATOM 975 C CA . SER A 1 123 ? -21.519 7.820 -2.245 1.00 93.00 123 SER A CA 1
ATOM 976 C C . SER A 1 123 ? -20.107 8.321 -2.569 1.00 93.00 123 SER A C 1
ATOM 978 O O . SER A 1 123 ? -19.950 9.165 -3.450 1.00 93.00 123 SER A O 1
ATOM 980 N N . ILE A 1 124 ? -19.073 7.819 -1.887 1.00 93.12 124 ILE A N 1
ATOM 981 C CA . ILE A 1 124 ? -17.699 8.322 -2.041 1.00 93.12 124 ILE A CA 1
ATOM 982 C C . ILE A 1 124 ? -16.903 7.519 -3.063 1.00 93.12 124 ILE A C 1
ATOM 984 O O . ILE A 1 124 ? -17.106 6.323 -3.242 1.00 93.12 124 ILE A O 1
ATOM 988 N N . THR A 1 125 ? -15.938 8.151 -3.717 1.00 93.88 125 THR A N 1
ATOM 989 C CA . THR A 1 125 ? -14.988 7.455 -4.590 1.00 93.88 125 THR A CA 1
ATOM 990 C C . THR A 1 125 ? -13.818 6.886 -3.792 1.00 93.88 125 THR A C 1
ATOM 992 O O . THR A 1 125 ? -13.479 7.391 -2.715 1.00 93.88 125 THR A O 1
ATOM 995 N N . SER A 1 126 ? -13.170 5.856 -4.339 1.00 96.38 126 SER A N 1
ATOM 996 C CA . SER A 1 126 ? -11.910 5.357 -3.785 1.00 96.38 126 SER A CA 1
ATOM 997 C C . SER A 1 126 ? -10.847 6.454 -3.804 1.00 96.38 126 SER A C 1
ATOM 999 O O . SER A 1 126 ? -10.770 7.232 -4.756 1.00 96.38 126 SER A O 1
ATOM 1001 N N . ILE A 1 127 ? -10.035 6.503 -2.748 1.00 96.75 127 ILE A N 1
ATOM 1002 C CA . ILE A 1 127 ? -8.822 7.335 -2.669 1.00 96.75 127 ILE A CA 1
ATOM 1003 C C . ILE A 1 127 ? -7.570 6.476 -2.432 1.00 96.75 127 ILE A C 1
ATOM 1005 O O . ILE A 1 127 ? -6.538 6.989 -2.010 1.00 96.75 127 ILE A O 1
ATOM 1009 N N . SER A 1 128 ? -7.679 5.165 -2.674 1.00 98.12 128 SER A N 1
ATOM 1010 C CA . SER A 1 128 ? -6.575 4.208 -2.597 1.00 98.12 128 SER A CA 1
ATOM 1011 C C . SER A 1 128 ? -5.420 4.657 -3.494 1.00 98.12 128 SER A C 1
ATOM 1013 O O . SER A 1 128 ? -5.592 4.758 -4.709 1.00 98.12 128 SER A O 1
ATOM 1015 N N . ASN A 1 129 ? -4.251 4.910 -2.909 1.00 97.69 129 ASN A N 1
ATOM 1016 C CA . ASN A 1 129 ? -3.086 5.430 -3.614 1.00 97.69 129 ASN A CA 1
ATOM 1017 C C . ASN A 1 129 ? -1.773 4.902 -2.997 1.00 97.69 129 ASN A C 1
ATOM 1019 O O . ASN A 1 129 ? -1.438 5.295 -1.875 1.00 97.69 129 ASN A O 1
ATOM 1023 N N . PRO A 1 130 ? -0.992 4.072 -3.713 1.00 97.75 130 PRO A N 1
ATOM 1024 C CA . PRO A 1 130 ? 0.268 3.539 -3.197 1.00 97.75 130 PRO A CA 1
ATOM 1025 C C . PRO A 1 130 ? 1.357 4.606 -3.028 1.00 97.75 130 PRO A C 1
ATOM 1027 O O . PRO A 1 130 ? 2.157 4.482 -2.103 1.00 97.75 130 PRO A O 1
ATOM 1030 N N . ASP A 1 131 ? 1.363 5.681 -3.830 1.00 96.25 131 ASP A N 1
ATOM 1031 C CA . ASP A 1 131 ? 2.337 6.779 -3.684 1.00 96.25 131 ASP A CA 1
ATOM 1032 C C . ASP A 1 131 ? 2.122 7.573 -2.376 1.00 96.25 131 ASP A C 1
ATOM 1034 O O . ASP A 1 131 ? 3.024 8.252 -1.896 1.00 96.25 131 ASP A O 1
ATOM 1038 N N . GLY A 1 132 ? 0.932 7.485 -1.765 1.00 97.06 132 GLY A N 1
ATOM 1039 C CA . GLY A 1 132 ? 0.679 8.027 -0.424 1.00 97.06 132 GLY A CA 1
ATOM 1040 C C . GLY A 1 132 ? 1.144 7.103 0.706 1.00 97.06 132 GLY A C 1
ATOM 1041 O O . GLY A 1 132 ? 1.248 7.533 1.860 1.00 97.06 132 GLY A O 1
ATOM 1042 N N . VAL A 1 133 ? 1.403 5.831 0.390 1.00 98.12 133 VAL A N 1
ATOM 1043 C CA . VAL A 1 133 ? 1.756 4.802 1.369 1.00 98.12 133 VAL A CA 1
ATOM 1044 C C . VAL A 1 133 ? 3.254 4.561 1.423 1.00 98.12 133 VAL A C 1
ATOM 1046 O O . VAL A 1 133 ? 3.830 4.540 2.509 1.00 98.12 133 VAL A O 1
ATOM 1049 N N . PHE A 1 134 ? 3.880 4.374 0.266 1.00 96.94 134 PHE A N 1
ATOM 1050 C CA . PHE A 1 134 ? 5.283 4.003 0.162 1.00 96.94 134 PHE A CA 1
ATOM 1051 C C . PHE A 1 134 ? 6.143 5.192 -0.244 1.00 96.94 134 PHE A C 1
ATOM 1053 O O . PHE A 1 134 ? 5.730 6.054 -1.012 1.00 96.94 134 PHE A O 1
ATOM 1060 N N . LYS A 1 135 ? 7.393 5.190 0.224 1.00 94.94 135 LYS A N 1
ATOM 1061 C CA . LYS A 1 135 ? 8.402 6.185 -0.165 1.00 94.94 135 LYS A CA 1
ATOM 1062 C C . LYS A 1 135 ? 8.671 6.184 -1.673 1.00 94.94 135 LYS A C 1
ATOM 1064 O O . LYS A 1 135 ? 9.020 7.215 -2.238 1.00 94.94 135 LYS A O 1
ATOM 1069 N N . PHE A 1 136 ? 8.540 5.017 -2.295 1.00 95.44 136 PHE A N 1
ATOM 1070 C CA . PHE A 1 136 ? 8.645 4.825 -3.729 1.00 95.44 136 PHE A CA 1
ATOM 1071 C C . PHE A 1 136 ? 7.831 3.598 -4.125 1.00 95.44 136 PHE A C 1
ATOM 1073 O O . PHE A 1 136 ? 7.906 2.560 -3.468 1.00 95.44 136 PHE A O 1
ATOM 1080 N N . PHE A 1 137 ? 7.054 3.728 -5.192 1.00 96.38 137 PHE A N 1
ATOM 1081 C CA . PHE A 1 137 ? 6.240 2.656 -5.740 1.00 96.38 137 PHE A CA 1
ATOM 1082 C C . PHE A 1 137 ? 6.169 2.794 -7.257 1.00 96.38 137 PHE A C 1
ATOM 1084 O O . PHE A 1 137 ? 6.079 3.906 -7.789 1.00 96.38 137 PHE A O 1
ATOM 1091 N N . ASP A 1 138 ? 6.160 1.659 -7.945 1.00 96.44 138 ASP A N 1
ATOM 1092 C CA . ASP A 1 138 ? 5.770 1.595 -9.342 1.00 96.44 138 ASP A CA 1
ATOM 1093 C C . ASP A 1 138 ? 5.016 0.288 -9.605 1.00 96.44 138 ASP A C 1
ATOM 1095 O O . ASP A 1 138 ? 5.523 -0.803 -9.350 1.00 96.44 138 ASP A O 1
ATOM 1099 N N . GLY A 1 139 ? 3.781 0.418 -10.087 1.00 95.44 139 GLY A N 1
ATOM 1100 C CA . GLY A 1 139 ? 2.958 -0.708 -10.531 1.00 95.44 139 GLY A CA 1
ATOM 1101 C C . GLY A 1 139 ? 3.165 -1.047 -12.007 1.00 95.44 139 GLY A C 1
ATOM 1102 O O . GLY A 1 139 ? 2.455 -1.899 -12.534 1.00 95.44 139 GLY A O 1
ATOM 1103 N N . PHE A 1 140 ? 4.077 -0.338 -12.681 1.00 96.06 140 PHE A N 1
ATOM 1104 C CA . PHE A 1 140 ? 4.427 -0.485 -14.088 1.00 96.06 140 PHE A CA 1
ATOM 1105 C C . PHE A 1 140 ? 3.198 -0.490 -15.004 1.00 96.06 140 PHE A C 1
ATOM 1107 O O . PHE A 1 140 ? 3.040 -1.352 -15.867 1.00 96.06 140 PHE A O 1
ATOM 1114 N N . SER A 1 141 ? 2.306 0.492 -14.843 1.00 95.31 141 SER A N 1
ATOM 1115 C CA . SER A 1 141 ? 1.274 0.767 -15.854 1.00 95.31 141 SER A CA 1
ATOM 1116 C C . SER A 1 141 ? 1.906 1.259 -17.163 1.00 95.31 141 SER A C 1
ATOM 1118 O O . SER A 1 141 ? 1.437 0.923 -18.249 1.00 95.31 141 SER A O 1
ATOM 1120 N N . THR A 1 142 ? 3.008 2.002 -17.048 1.00 96.06 142 THR A N 1
ATOM 1121 C CA . THR A 1 142 ? 3.906 2.445 -18.122 1.00 96.06 142 THR A CA 1
ATOM 1122 C C . THR A 1 142 ? 5.341 2.503 -17.598 1.00 96.06 142 THR A C 1
ATOM 1124 O O . THR A 1 142 ? 5.554 2.446 -16.390 1.00 96.06 142 THR A O 1
ATOM 1127 N N . LEU A 1 143 ? 6.335 2.659 -18.480 1.00 96.44 143 LEU A N 1
ATOM 1128 C CA . LEU A 1 143 ? 7.698 2.976 -18.046 1.00 96.44 143 LEU A CA 1
ATOM 1129 C C . LEU A 1 143 ? 7.798 4.472 -17.710 1.00 96.44 143 LEU A C 1
ATOM 1131 O O . LEU A 1 143 ? 7.902 5.301 -18.614 1.00 96.44 143 LEU A O 1
ATOM 1135 N N . ASP A 1 144 ? 7.751 4.815 -16.423 1.00 96.38 144 ASP A N 1
ATOM 1136 C CA . ASP A 1 144 ? 7.871 6.199 -15.959 1.00 96.38 144 ASP A CA 1
ATOM 1137 C C . ASP A 1 144 ? 9.337 6.667 -15.986 1.00 96.38 144 ASP A C 1
ATOM 1139 O O . ASP A 1 144 ? 10.134 6.380 -15.089 1.00 96.38 144 ASP A O 1
ATOM 1143 N N . THR A 1 145 ? 9.697 7.425 -17.022 1.00 95.94 145 THR A N 1
ATOM 1144 C CA . THR A 1 145 ? 11.053 7.966 -17.211 1.00 95.94 145 THR A CA 1
ATOM 1145 C C . THR A 1 145 ? 11.406 9.091 -16.235 1.00 95.94 145 THR A C 1
ATOM 1147 O O . THR A 1 145 ? 12.550 9.550 -16.219 1.00 95.94 145 THR A O 1
ATOM 1150 N N . THR A 1 146 ? 10.467 9.546 -15.401 1.00 95.88 146 THR A N 1
ATOM 1151 C CA . THR A 1 146 ? 10.753 10.464 -14.287 1.00 95.88 146 THR A CA 1
ATOM 1152 C C . THR A 1 146 ? 11.197 9.717 -13.029 1.00 95.88 146 THR A C 1
ATOM 1154 O O . THR A 1 146 ? 11.961 10.268 -12.238 1.00 95.88 146 THR A O 1
ATOM 1157 N N . LYS A 1 147 ? 10.794 8.447 -12.878 1.00 96.06 147 LYS A N 1
ATOM 1158 C CA . LYS A 1 147 ? 11.191 7.562 -11.771 1.00 96.06 147 LYS A CA 1
ATOM 1159 C C . LYS A 1 147 ? 12.406 6.700 -12.105 1.00 96.06 147 LYS A C 1
ATOM 1161 O O . LYS A 1 147 ? 13.203 6.414 -11.211 1.00 96.06 147 LYS A O 1
ATOM 1166 N N . TRP A 1 148 ? 12.568 6.314 -13.370 1.00 96.50 148 TRP A N 1
ATOM 1167 C CA . TRP A 1 148 ? 13.563 5.328 -13.783 1.00 96.50 148 TRP A CA 1
ATOM 1168 C C . TRP A 1 148 ? 14.477 5.807 -14.906 1.00 96.50 148 TRP A C 1
ATOM 1170 O O . TRP A 1 148 ? 14.049 6.495 -15.835 1.00 96.50 148 TRP A O 1
ATOM 1180 N N . ASP A 1 149 ? 15.722 5.347 -14.850 1.00 96.06 149 ASP A N 1
ATOM 1181 C CA . ASP A 1 149 ? 16.643 5.298 -15.979 1.00 96.06 149 ASP A CA 1
ATOM 1182 C C . ASP A 1 149 ? 16.741 3.858 -16.483 1.00 96.06 149 ASP A C 1
ATOM 1184 O O . ASP A 1 149 ? 17.062 2.936 -15.729 1.00 96.06 149 ASP A O 1
ATOM 1188 N N . CYS A 1 150 ? 16.454 3.664 -17.769 1.00 95.31 150 CYS A N 1
ATOM 1189 C CA . CYS A 1 150 ? 16.670 2.395 -18.452 1.00 95.31 150 CYS A CA 1
ATOM 1190 C C . CYS A 1 150 ? 17.930 2.487 -19.311 1.00 95.31 150 CYS A C 1
ATOM 1192 O O . CYS A 1 150 ? 18.057 3.382 -20.149 1.00 95.31 150 CYS A O 1
ATOM 1194 N N . SER A 1 151 ? 18.825 1.520 -19.141 1.00 94.44 151 SER A N 1
ATOM 1195 C CA . SER A 1 151 ? 19.947 1.286 -20.042 1.00 94.44 151 SER A CA 1
ATOM 1196 C C . SER A 1 151 ? 19.698 0.003 -20.826 1.00 94.44 151 SER A C 1
ATOM 1198 O O . SER A 1 151 ? 19.432 -1.045 -20.234 1.00 94.44 151 SER A O 1
ATOM 1200 N N . GLY A 1 152 ? 19.765 0.082 -22.156 1.00 93.81 152 GLY A N 1
ATOM 1201 C CA . GLY A 1 152 ? 19.396 -1.016 -23.049 1.00 93.81 152 GLY A CA 1
ATOM 1202 C C . GLY A 1 152 ? 17.899 -1.027 -23.369 1.00 93.81 152 GLY A C 1
ATOM 1203 O O . GLY A 1 152 ? 17.343 0.000 -23.753 1.00 93.81 152 GLY A O 1
ATOM 1204 N N . SER A 1 153 ? 17.254 -2.191 -23.259 1.00 93.69 153 SER A N 1
ATOM 1205 C CA . SER A 1 153 ? 15.835 -2.374 -23.585 1.00 93.69 153 SER A CA 1
ATOM 1206 C C . SER A 1 153 ? 15.023 -2.777 -22.355 1.00 93.69 153 SER A C 1
ATOM 1208 O O . SER A 1 153 ? 15.166 -3.888 -21.828 1.00 93.69 153 SER A O 1
ATOM 1210 N N . CYS A 1 154 ? 14.150 -1.858 -21.932 1.00 95.50 154 CYS A N 1
ATOM 1211 C CA . CYS A 1 154 ? 13.128 -2.059 -20.913 1.00 95.50 154 CYS A CA 1
ATOM 1212 C C . CYS A 1 154 ? 11.762 -1.762 -21.535 1.00 95.50 154 CYS A C 1
ATOM 1214 O O . CYS A 1 154 ? 11.557 -0.697 -22.118 1.00 95.50 154 CYS A O 1
ATOM 1216 N N . THR A 1 155 ? 10.817 -2.684 -21.404 1.00 95.50 155 THR A N 1
ATOM 1217 C CA . THR A 1 155 ? 9.452 -2.516 -21.921 1.00 95.50 155 THR A CA 1
ATOM 1218 C C . THR A 1 155 ? 8.449 -2.807 -20.825 1.00 95.50 155 THR A C 1
ATOM 1220 O O . THR A 1 155 ? 8.693 -3.658 -19.978 1.00 95.50 155 THR A O 1
ATOM 1223 N N . VAL A 1 156 ? 7.328 -2.093 -20.822 1.00 96.31 156 VAL A N 1
ATOM 1224 C CA . VAL A 1 156 ? 6.262 -2.300 -19.843 1.00 96.31 156 VAL A CA 1
ATOM 1225 C C . VAL A 1 156 ? 5.028 -2.830 -20.551 1.00 96.31 156 VAL A C 1
ATOM 1227 O O . VAL A 1 156 ? 4.573 -2.254 -21.540 1.00 96.31 156 VAL A O 1
ATOM 1230 N N . SER A 1 157 ? 4.494 -3.940 -20.051 1.00 95.06 157 SER A N 1
ATOM 1231 C CA . SER A 1 157 ? 3.254 -4.536 -20.538 1.00 95.06 157 SER A CA 1
ATOM 1232 C C . SER A 1 157 ? 2.538 -5.246 -19.397 1.00 95.06 157 SER A C 1
ATOM 1234 O O . SER A 1 157 ? 3.169 -5.955 -18.618 1.00 95.06 157 SER A O 1
ATOM 1236 N N . ASN A 1 158 ? 1.218 -5.061 -19.296 1.00 92.50 158 ASN A N 1
ATOM 1237 C CA . ASN A 1 158 ? 0.365 -5.722 -18.301 1.00 92.50 158 ASN A CA 1
ATOM 1238 C C . ASN A 1 158 ? 0.860 -5.586 -16.844 1.00 92.50 158 ASN A C 1
ATOM 1240 O O . ASN A 1 158 ? 0.800 -6.552 -16.087 1.00 92.50 158 ASN A O 1
ATOM 1244 N N . GLY A 1 159 ? 1.364 -4.411 -16.446 1.00 92.56 159 GLY A N 1
ATOM 1245 C CA . GLY A 1 159 ? 1.853 -4.198 -15.076 1.00 92.56 159 GLY A CA 1
ATOM 1246 C C . GLY A 1 159 ? 3.241 -4.784 -14.800 1.00 92.56 159 GLY A C 1
ATOM 1247 O O . GLY A 1 159 ? 3.641 -4.897 -13.645 1.00 92.56 159 GLY A O 1
ATOM 1248 N N . ILE A 1 160 ? 3.967 -5.218 -15.835 1.00 92.94 160 ILE A N 1
ATOM 1249 C CA . ILE A 1 160 ? 5.273 -5.867 -15.704 1.00 92.94 160 ILE A CA 1
ATOM 1250 C C . ILE A 1 160 ? 6.292 -5.106 -16.542 1.00 92.94 160 ILE A C 1
ATOM 1252 O O . ILE A 1 160 ? 6.113 -4.935 -17.750 1.00 92.94 160 ILE A O 1
ATOM 1256 N N . VAL A 1 161 ? 7.397 -4.705 -15.913 1.00 95.00 161 VAL A N 1
ATOM 1257 C CA . VAL A 1 161 ? 8.597 -4.282 -16.635 1.00 95.00 161 VAL A CA 1
ATOM 1258 C C . VAL A 1 161 ? 9.424 -5.505 -17.032 1.00 95.00 161 VAL A C 1
ATOM 1260 O O . VAL A 1 161 ? 9.809 -6.325 -16.202 1.00 95.00 161 VAL A O 1
ATOM 1263 N N . SER A 1 162 ? 9.684 -5.637 -18.327 1.00 92.69 162 SER A N 1
ATOM 1264 C CA . SER A 1 162 ? 10.561 -6.646 -18.913 1.00 92.69 162 SER A CA 1
ATOM 1265 C C . SER A 1 162 ? 11.886 -5.998 -19.285 1.00 92.69 162 SER A C 1
ATOM 1267 O O . SER A 1 162 ? 11.911 -5.033 -20.050 1.00 92.69 162 SER A O 1
ATOM 1269 N N . ILE A 1 163 ? 12.980 -6.538 -18.751 1.00 91.69 163 ILE A N 1
ATOM 1270 C CA . ILE A 1 163 ? 14.346 -6.054 -18.964 1.00 91.69 163 ILE A CA 1
ATOM 1271 C C . ILE A 1 163 ? 15.090 -7.116 -19.775 1.00 91.69 163 ILE A C 1
ATOM 1273 O O . ILE A 1 163 ? 15.143 -8.278 -19.374 1.00 91.69 163 ILE A O 1
ATOM 1277 N N . SER A 1 164 ? 15.616 -6.738 -20.941 1.00 88.81 164 SER A N 1
ATOM 1278 C CA . SER A 1 164 ? 16.299 -7.681 -21.838 1.00 88.81 164 SER A CA 1
ATOM 1279 C C . SER A 1 164 ? 17.741 -7.987 -21.404 1.00 88.81 164 SER A C 1
ATOM 1281 O O . SER A 1 164 ? 18.289 -7.339 -20.510 1.00 88.81 164 SER A O 1
ATOM 1283 N N . SER A 1 165 ? 18.387 -8.956 -22.059 1.00 84.94 165 SER A N 1
ATOM 1284 C CA . SER A 1 165 ? 19.805 -9.266 -21.839 1.00 84.94 165 SER A CA 1
ATOM 1285 C C . SER A 1 165 ? 20.683 -8.013 -21.963 1.00 84.94 165 SER A C 1
ATOM 1287 O O . SER A 1 165 ? 20.472 -7.178 -22.841 1.00 84.94 165 SER A O 1
ATOM 1289 N N . ASN A 1 166 ? 21.686 -7.887 -21.089 1.00 85.69 166 ASN A N 1
ATOM 1290 C CA . ASN A 1 166 ? 22.591 -6.728 -21.014 1.00 85.69 166 ASN A CA 1
ATOM 1291 C C . ASN A 1 166 ? 21.890 -5.371 -20.800 1.00 85.69 166 ASN A C 1
ATOM 1293 O O . ASN A 1 166 ? 22.458 -4.332 -21.129 1.00 85.69 166 ASN A O 1
ATOM 1297 N N . SER A 1 167 ? 20.671 -5.369 -20.255 1.00 90.25 167 SER A N 1
ATOM 1298 C CA . SER A 1 167 ? 19.934 -4.155 -19.888 1.00 90.25 167 SER A CA 1
ATOM 1299 C C . SER A 1 167 ? 19.783 -4.055 -18.371 1.00 90.25 167 SER A C 1
ATOM 1301 O O . SER A 1 167 ? 19.855 -5.060 -17.662 1.00 90.25 167 SER A O 1
ATOM 1303 N N . TYR A 1 168 ? 19.565 -2.848 -17.859 1.00 90.81 168 TYR A N 1
ATOM 1304 C CA . TYR A 1 168 ? 19.229 -2.629 -16.453 1.00 90.81 168 TYR A CA 1
ATOM 1305 C C . TYR A 1 168 ? 18.291 -1.437 -16.294 1.00 90.81 168 TYR A C 1
ATOM 1307 O O . TYR A 1 168 ? 18.259 -0.530 -17.126 1.00 90.81 168 TYR A O 1
ATOM 1315 N N . LEU A 1 169 ? 17.542 -1.456 -15.196 1.00 93.06 169 LEU A N 1
ATOM 1316 C CA . LEU A 1 169 ? 16.660 -0.381 -14.774 1.00 93.06 169 LEU A CA 1
ATOM 1317 C C . LEU A 1 169 ? 17.128 0.108 -13.402 1.00 93.06 169 LEU A C 1
ATOM 1319 O O . LEU A 1 169 ? 17.291 -0.698 -12.485 1.00 93.06 169 LEU A O 1
ATOM 1323 N N . SER A 1 170 ? 17.357 1.408 -13.262 1.00 93.88 170 SER A N 1
ATOM 1324 C CA . SER A 1 170 ? 17.786 2.038 -12.010 1.00 93.88 170 SER A CA 1
ATOM 1325 C C . SER A 1 170 ? 16.842 3.167 -11.628 1.00 93.88 170 SER A C 1
ATOM 1327 O O . SER A 1 170 ? 16.405 3.931 -12.489 1.00 93.88 170 SER A O 1
ATOM 1329 N N . SER A 1 171 ? 16.504 3.279 -10.344 1.00 94.25 171 SER A N 1
ATOM 1330 C CA . SER A 1 171 ? 15.700 4.400 -9.862 1.00 94.25 171 SER A CA 1
ATOM 1331 C C . SER A 1 171 ? 16.509 5.693 -9.924 1.00 94.25 171 SER A C 1
ATOM 1333 O O . SER A 1 171 ? 17.685 5.713 -9.567 1.00 94.25 171 SER A O 1
ATOM 1335 N N . LYS A 1 172 ? 15.858 6.791 -10.305 1.00 94.00 172 LYS A N 1
ATOM 1336 C CA . LYS A 1 172 ? 16.419 8.148 -10.197 1.00 94.00 172 LYS A CA 1
ATOM 1337 C C . LYS A 1 172 ? 16.471 8.642 -8.754 1.00 94.00 172 LYS A C 1
ATOM 1339 O O . LYS A 1 172 ? 17.265 9.512 -8.413 1.00 94.00 172 LYS A O 1
ATOM 1344 N N . SER A 1 173 ? 15.607 8.096 -7.902 1.00 92.25 173 SER A N 1
ATOM 1345 C CA . SER A 1 173 ? 15.611 8.353 -6.466 1.00 92.25 173 SER A CA 1
ATOM 1346 C C . SER A 1 173 ? 16.705 7.554 -5.760 1.00 92.25 173 SER A C 1
ATOM 1348 O O . SER A 1 173 ? 17.005 6.420 -6.135 1.00 92.25 173 SER A O 1
ATOM 1350 N N . THR A 1 174 ? 17.250 8.135 -4.693 1.00 90.62 174 THR A N 1
ATOM 1351 C CA . THR A 1 174 ? 18.169 7.472 -3.764 1.00 90.62 174 THR A CA 1
ATOM 1352 C C . THR A 1 174 ? 17.447 7.110 -2.467 1.00 90.62 174 THR A C 1
ATOM 1354 O O . THR A 1 174 ? 16.496 7.775 -2.047 1.00 90.62 174 THR A O 1
ATOM 1357 N N . PHE A 1 175 ? 17.895 6.031 -1.827 1.00 89.56 175 PHE A N 1
ATOM 1358 C CA . PHE A 1 175 ? 17.254 5.462 -0.643 1.00 89.56 175 PHE A CA 1
ATOM 1359 C C . PHE A 1 175 ? 18.268 5.213 0.467 1.00 89.56 175 PHE A C 1
ATOM 1361 O O . PHE A 1 175 ? 19.470 5.095 0.225 1.00 89.56 175 PHE A O 1
ATOM 1368 N N . SER A 1 176 ? 17.768 5.143 1.699 1.00 87.94 176 SER A N 1
ATOM 1369 C CA . SER A 1 176 ? 18.576 4.726 2.840 1.00 87.94 176 SER A CA 1
ATOM 1370 C C . SER A 1 176 ? 18.908 3.238 2.699 1.00 87.94 176 SER A C 1
ATOM 1372 O O . SER A 1 176 ? 18.029 2.472 2.309 1.00 87.94 176 SER A O 1
ATOM 1374 N N . PRO A 1 177 ? 20.110 2.778 3.090 1.00 83.88 177 PRO A N 1
ATOM 1375 C CA . PRO A 1 177 ? 20.411 1.344 3.140 1.00 83.88 177 PRO A CA 1
ATOM 1376 C C . PRO A 1 177 ? 19.546 0.583 4.160 1.00 83.88 177 PRO A C 1
ATOM 1378 O O . PRO A 1 177 ? 19.542 -0.644 4.163 1.00 83.88 177 PRO A O 1
ATOM 1381 N N . TYR A 1 178 ? 18.835 1.303 5.033 1.00 84.25 178 TYR A N 1
ATOM 1382 C CA . TYR A 1 178 ? 17.874 0.745 5.986 1.00 84.25 178 TYR A CA 1
ATOM 1383 C C . TYR A 1 178 ? 16.435 0.715 5.449 1.00 84.25 178 TYR A C 1
ATOM 1385 O O . TYR A 1 178 ? 15.555 0.189 6.129 1.00 84.25 178 TYR A O 1
ATOM 1393 N N . ASP A 1 179 ? 16.178 1.294 4.270 1.00 87.75 179 ASP A N 1
ATOM 1394 C CA . ASP A 1 179 ? 14.877 1.171 3.616 1.00 87.75 179 ASP A CA 1
ATOM 1395 C C . ASP A 1 179 ? 14.701 -0.274 3.116 1.00 87.75 179 ASP A C 1
ATOM 1397 O O . ASP A 1 179 ? 15.643 -0.910 2.642 1.00 87.75 179 ASP A O 1
ATOM 1401 N N . ILE A 1 180 ? 13.481 -0.800 3.213 1.00 88.69 180 ILE A N 1
ATOM 1402 C CA . ILE A 1 180 ? 13.146 -2.135 2.709 1.00 88.69 180 ILE A CA 1
ATOM 1403 C C . ILE A 1 180 ? 12.688 -2.008 1.256 1.00 88.69 180 ILE A C 1
ATOM 1405 O O . ILE A 1 180 ? 11.813 -1.200 0.946 1.00 88.69 180 ILE A O 1
ATOM 1409 N N . LEU A 1 181 ? 13.257 -2.837 0.380 1.00 90.38 181 LEU A N 1
ATOM 1410 C CA . LEU A 1 181 ? 12.803 -3.013 -0.996 1.00 90.38 181 LEU A CA 1
ATOM 1411 C C . LEU A 1 181 ? 12.012 -4.320 -1.117 1.00 90.38 181 LEU A C 1
ATOM 1413 O O . LEU A 1 181 ? 12.536 -5.394 -0.826 1.00 90.38 181 LEU A O 1
ATOM 1417 N N . GLU A 1 182 ? 10.781 -4.224 -1.613 1.00 90.94 182 GLU A N 1
ATOM 1418 C CA . GLU A 1 182 ? 9.974 -5.369 -2.036 1.00 90.94 182 GLU A CA 1
ATOM 1419 C C . GLU A 1 182 ? 9.701 -5.263 -3.541 1.00 90.94 182 GLU A C 1
ATOM 1421 O O . GLU A 1 182 ? 9.380 -4.192 -4.053 1.00 90.94 182 GLU A O 1
ATOM 1426 N N . PHE A 1 183 ? 9.831 -6.377 -4.259 1.00 91.12 183 PHE A N 1
ATOM 1427 C CA . PHE A 1 183 ? 9.453 -6.476 -5.664 1.00 91.12 183 PHE A CA 1
ATOM 1428 C C . PHE A 1 183 ? 8.929 -7.880 -5.963 1.00 91.12 183 PHE A C 1
ATOM 1430 O O . PHE A 1 183 ? 9.278 -8.855 -5.294 1.00 91.12 183 PHE A O 1
ATOM 1437 N N . ARG A 1 184 ? 8.108 -7.996 -7.009 1.00 88.88 184 ARG A N 1
ATOM 1438 C CA . ARG A 1 184 ? 7.668 -9.281 -7.561 1.00 88.88 184 ARG A CA 1
ATOM 1439 C C . ARG A 1 184 ? 8.226 -9.401 -8.968 1.00 88.88 184 ARG A C 1
ATOM 1441 O O . ARG A 1 184 ? 8.016 -8.518 -9.792 1.00 88.88 184 ARG A O 1
ATOM 1448 N N . GLY A 1 185 ? 8.952 -10.479 -9.229 1.00 87.12 185 GLY A N 1
ATOM 1449 C CA . GLY A 1 185 ? 9.604 -10.695 -10.513 1.00 87.12 185 GLY A CA 1
ATOM 1450 C C . GLY A 1 185 ? 9.787 -12.174 -10.810 1.00 87.12 185 GLY A C 1
ATOM 1451 O O . GLY A 1 185 ? 9.734 -13.017 -9.915 1.00 87.12 185 GLY A O 1
ATOM 1452 N N . ALA A 1 186 ? 10.009 -12.475 -12.083 1.00 84.75 186 ALA A N 1
ATOM 1453 C CA . ALA A 1 186 ? 10.353 -13.802 -12.567 1.00 84.75 186 ALA A CA 1
ATOM 1454 C C . ALA A 1 186 ? 11.558 -13.692 -13.505 1.00 84.75 186 ALA A C 1
ATOM 1456 O O . ALA A 1 186 ? 11.691 -12.715 -14.240 1.00 84.75 186 ALA A O 1
ATOM 1457 N N . ILE A 1 187 ? 12.424 -14.705 -13.493 1.00 79.62 187 ILE A N 1
ATOM 1458 C CA . ILE A 1 187 ? 13.524 -14.825 -14.453 1.00 79.62 187 ILE A CA 1
ATOM 1459 C C . ILE A 1 187 ? 13.023 -15.672 -15.622 1.00 79.62 187 ILE A C 1
ATOM 1461 O O . ILE A 1 187 ? 12.561 -16.795 -15.417 1.00 79.62 187 ILE A O 1
ATOM 1465 N N . SER A 1 188 ? 13.134 -15.159 -16.846 1.00 71.56 188 SER A N 1
ATOM 1466 C CA . SER A 1 188 ? 12.958 -15.981 -18.046 1.00 71.56 188 SER A CA 1
ATOM 1467 C C . SER A 1 188 ? 14.277 -16.687 -18.374 1.00 71.56 188 SER A C 1
ATOM 1469 O O . SER A 1 188 ? 15.346 -16.094 -18.259 1.00 71.56 188 SER A O 1
ATOM 1471 N N . ALA A 1 189 ? 14.207 -17.983 -18.690 1.00 61.88 189 ALA A N 1
ATOM 1472 C CA . ALA A 1 189 ? 15.366 -18.863 -18.809 1.00 61.88 189 ALA A CA 1
ATOM 1473 C C . ALA A 1 189 ? 16.412 -18.321 -19.801 1.00 61.88 189 ALA A C 1
ATOM 1475 O O . ALA A 1 189 ? 16.207 -18.342 -21.013 1.00 61.88 189 ALA A O 1
ATOM 1476 N N . TYR A 1 190 ? 17.551 -17.878 -19.271 1.00 62.59 190 TYR A N 1
ATOM 1477 C CA . TYR A 1 190 ? 18.733 -17.496 -20.034 1.00 62.59 190 TYR A CA 1
ATOM 1478 C C . TYR A 1 190 ? 19.910 -18.378 -19.615 1.00 62.59 190 TYR A C 1
ATOM 1480 O O . TYR A 1 190 ? 20.080 -18.678 -18.432 1.00 62.59 190 TYR A O 1
ATOM 1488 N N . THR A 1 191 ? 20.740 -18.788 -20.573 1.00 58.06 191 THR A N 1
ATOM 1489 C CA . THR A 1 191 ? 22.000 -19.492 -20.303 1.00 58.06 191 THR A CA 1
ATOM 1490 C C . THR A 1 191 ? 23.063 -18.475 -19.864 1.00 58.06 191 THR A C 1
ATOM 1492 O O . THR A 1 191 ? 23.725 -17.877 -20.710 1.00 58.06 191 THR A O 1
ATOM 1495 N N . GLY A 1 192 ? 23.194 -18.234 -18.555 1.00 63.50 192 GLY A N 1
ATOM 1496 C CA . GLY A 1 192 ? 24.176 -17.311 -17.961 1.00 63.50 192 GLY A CA 1
ATOM 1497 C C . GLY A 1 192 ? 23.815 -16.871 -16.534 1.00 63.50 192 GLY A C 1
ATOM 1498 O O . GLY A 1 192 ? 22.814 -17.330 -15.981 1.00 63.50 192 GLY A O 1
ATOM 1499 N N . ASP A 1 193 ? 24.614 -15.971 -15.952 1.00 61.34 193 ASP A N 1
ATOM 1500 C CA . ASP A 1 193 ? 24.314 -15.350 -14.654 1.00 61.34 193 ASP A CA 1
ATOM 1501 C C . ASP A 1 193 ? 23.126 -14.385 -14.788 1.00 61.34 193 ASP A C 1
ATOM 1503 O O . ASP A 1 193 ? 23.144 -13.464 -15.605 1.00 61.34 193 ASP A O 1
ATOM 1507 N N . ASN A 1 194 ? 22.088 -14.591 -13.974 1.00 63.97 194 ASN A N 1
ATOM 1508 C CA . ASN A 1 194 ? 20.892 -13.753 -13.942 1.00 63.97 194 ASN A CA 1
ATOM 1509 C C . ASN A 1 194 ? 20.805 -13.031 -12.594 1.00 63.97 194 ASN A C 1
ATOM 1511 O O . ASN A 1 194 ? 20.728 -13.676 -11.548 1.00 63.97 194 ASN A O 1
ATOM 1515 N N . TYR A 1 195 ? 20.757 -11.699 -12.614 1.00 64.00 195 TYR A N 1
ATOM 1516 C CA . TYR A 1 195 ? 20.535 -10.887 -11.418 1.00 64.00 195 TYR A CA 1
ATOM 1517 C C . TYR A 1 195 ? 19.135 -10.275 -11.470 1.00 64.00 195 TYR A C 1
ATOM 1519 O O . TYR A 1 195 ? 18.856 -9.457 -12.341 1.00 64.00 195 TYR A O 1
ATOM 1527 N N . ILE A 1 196 ? 18.264 -10.639 -10.523 1.00 70.94 196 ILE A N 1
ATOM 1528 C CA . ILE A 1 196 ? 16.959 -9.967 -10.349 1.00 70.94 196 ILE A CA 1
ATOM 1529 C C . ILE A 1 196 ? 17.142 -8.609 -9.655 1.00 70.94 196 ILE A C 1
ATOM 1531 O O . ILE A 1 196 ? 16.368 -7.680 -9.854 1.00 70.94 196 ILE A O 1
ATOM 1535 N N . TYR A 1 197 ? 18.200 -8.488 -8.853 1.00 76.06 197 TYR A N 1
ATOM 1536 C CA . TYR A 1 197 ? 18.566 -7.280 -8.132 1.00 76.06 197 TYR A CA 1
ATOM 1537 C C . TYR A 1 197 ? 20.086 -7.228 -7.962 1.00 76.06 197 TYR A C 1
ATOM 1539 O O . TYR A 1 197 ? 20.703 -8.234 -7.607 1.00 76.06 197 TYR A O 1
ATOM 1547 N N . ARG A 1 198 ? 20.693 -6.062 -8.218 1.00 67.12 198 ARG A N 1
ATOM 1548 C CA . ARG A 1 198 ? 22.152 -5.852 -8.132 1.00 67.12 198 ARG A CA 1
ATOM 1549 C C . ARG A 1 198 ? 22.578 -5.007 -6.921 1.00 67.12 198 ARG A C 1
ATOM 1551 O O . ARG A 1 198 ? 23.739 -4.624 -6.827 1.00 67.12 198 ARG A O 1
ATOM 1558 N N . GLY A 1 199 ? 21.678 -4.756 -5.971 1.00 68.38 199 GLY A N 1
ATOM 1559 C CA . GLY A 1 199 ? 21.998 -3.966 -4.780 1.00 68.38 199 GLY A CA 1
ATOM 1560 C C . GLY A 1 199 ? 21.828 -2.459 -4.971 1.00 68.38 199 GLY A C 1
ATOM 1561 O O . GLY A 1 199 ? 21.481 -1.976 -6.048 1.00 68.38 199 GLY A O 1
ATOM 1562 N N . TYR A 1 200 ? 22.108 -1.726 -3.894 1.00 69.19 200 TYR A N 1
ATOM 1563 C CA . TYR A 1 200 ? 22.239 -0.272 -3.903 1.00 69.19 200 TYR A CA 1
ATOM 1564 C C . TYR A 1 200 ? 23.658 0.104 -4.338 1.00 69.19 200 TYR A C 1
ATOM 1566 O O . TYR A 1 200 ? 24.625 -0.516 -3.893 1.00 69.19 200 TYR A O 1
ATOM 1574 N N . TYR A 1 201 ? 23.796 1.131 -5.173 1.00 67.62 201 TYR A N 1
ATOM 1575 C CA . TYR A 1 201 ? 25.089 1.730 -5.493 1.00 67.62 201 TYR A CA 1
ATOM 1576 C C . TYR A 1 201 ? 25.178 3.126 -4.876 1.00 67.62 201 TYR A C 1
ATOM 1578 O O . TYR A 1 201 ? 24.189 3.856 -4.807 1.00 67.62 201 TYR A O 1
ATOM 1586 N N . TYR A 1 202 ? 26.369 3.499 -4.409 1.00 59.19 202 TYR A N 1
ATOM 1587 C CA . TYR A 1 202 ? 26.634 4.875 -4.006 1.00 59.19 202 TYR A CA 1
ATOM 1588 C C . TYR A 1 202 ? 26.667 5.739 -5.267 1.00 59.19 202 TYR A C 1
ATOM 1590 O O . TYR A 1 202 ? 27.530 5.545 -6.119 1.00 59.19 202 TYR A O 1
ATOM 1598 N N . SER A 1 203 ? 25.731 6.681 -5.393 1.00 59.69 203 SER A N 1
ATOM 1599 C CA . SER A 1 203 ? 25.880 7.759 -6.369 1.00 59.69 203 SER A CA 1
ATOM 1600 C C . SER A 1 203 ? 26.990 8.678 -5.869 1.00 59.69 203 SER A C 1
ATOM 1602 O O . SER A 1 203 ? 26.846 9.297 -4.815 1.00 59.69 203 SER A O 1
ATOM 1604 N N . THR A 1 204 ? 28.114 8.727 -6.579 1.00 52.06 204 THR A N 1
ATOM 1605 C CA . THR A 1 204 ? 29.201 9.679 -6.302 1.00 52.06 204 THR A CA 1
ATOM 1606 C C . THR A 1 204 ? 28.958 11.049 -6.929 1.00 52.06 204 THR A C 1
ATOM 1608 O O . THR A 1 204 ? 29.781 11.942 -6.752 1.00 52.06 204 THR A O 1
ATOM 1611 N N . ASP A 1 205 ? 27.837 11.224 -7.629 1.00 48.22 205 ASP A N 1
ATOM 1612 C CA . ASP A 1 205 ? 27.547 12.439 -8.378 1.00 48.22 205 ASP A CA 1
ATOM 1613 C C . ASP A 1 205 ? 26.730 13.404 -7.503 1.00 48.22 205 ASP A C 1
ATOM 1615 O O . ASP A 1 205 ? 25.522 13.230 -7.313 1.00 48.22 205 ASP A O 1
ATOM 1619 N N . TYR A 1 206 ? 27.439 14.387 -6.939 1.00 45.41 206 TYR A N 1
ATOM 1620 C CA . TYR A 1 206 ? 26.914 15.672 -6.463 1.00 45.41 206 TYR A CA 1
ATOM 1621 C C . TYR A 1 206 ? 27.300 16.769 -7.454 1.00 45.41 206 TYR A C 1
ATOM 1623 O O . TYR A 1 206 ? 28.458 16.738 -7.932 1.00 45.41 206 TYR A O 1
#

Foldseek 3Di:
DDDDDDDDPDPPPPPPPVPPPVFLDFPDKDKDKDDQQVFQAKDFQAKDKDWAQQLVCVVVVQADQQNFFKWKFLDDPGDDPVGTWAKAQPDDRNHRTTIMITGDGIDHHNDMGMMMITGRNPPGGHPHDVVSRDVDDAQQPDPDPQFKDKDDDWGGDPSDIDADPPIDIDTPDDDDPPDDDDDDDDDDDDDDDDDPDDDDDDDPDD

Radius of gyration: 25.33 Å; chains: 1; bounding box: 54×89×60 Å

Sequence (206 aa):
MKLRIPLFILFLIILIVSLPRFSFGFYYSYSISINNTQNSNSLSNYPVRIVVDTYTLISQGKMRSDCGDIRFSTYSEDWNVATGLPYWIESGCNTASTVIWVNVSSIPASSTTTIYMFFGNSSITSISNPDGVFKFFDGFSTLDTTKWDCSGSCTVSNGIVSISSNSYLSSKSTFSPYDILEFRGAISAYTGDNYIYRGYYYSTDY

pLDDT: mean 86.89, std 16.84, range [35.5, 98.75]

Secondary structure (DSSP, 8-state):
---------------------------EEEEEEEE-TT-SS-EEEEEEEEEE-HHHHHHTTSS-TT-TT-EEES-SS---TTTBPPEEEEE-TTSS-EEEEEEEEEE-TTSEEEEEEEE--TTSPP---GGGTSSS----SS--TTTEEEES-EEEETTEEEE-TT-EEEESS---TTSPP---------SS---S----------